Protein AF-B7CCV0-F1 (afdb_monomer_lite)

Organism: NCBI:txid518637

Radius of gyration: 23.15 Å; chains: 1; bounding box: 58×52×65 Å

InterPro domains:
  IPR000055 Type I restriction modification DNA specificity domain [PF01420] (58-189)
  IPR044946 Type I restriction modification DNA specificity domain superfamily [G3DSA:3.90.220.20] (16-200)
  IPR052021 Type I restriction system S subunit [PTHR30408] (58-201)

Secondary structure (DSSP, 8-state):
--S-------HHHHHHHHHTTSSPPPGGG-TT---HHHHHHHHHHHHTT-------EE-----B-TTS-B---TTEE-TT-EEEE-B-GGG--EEE-SS-EEE-TTEEEE---TT--HHHHHHHHTSHHHHHHHHHHT--SSS-B--HHHHHH-------HHHHHHHHHHHHHHHHHHHHHHHHHHHHHHHHHHHHHHHT-

pLDDT: mean 83.71, std 12.94, range [45.09, 97.38]

Foldseek 3Di:
DDPDDDDDDDPVVVVVCCVVVVDDDDPVPPVPPDDPVVVVVVVVCVVVLAQDDDWDKDAQDQDQDPVRHGDDAPAKDAQLWKKAFFKPLSNLDIDHDRHITGTDPRMDTDDDDDLQGSLLVNVVSPDPVVSVQSNVVQDDPPIGGDDPVSVVPDDDDDDHNVVSCVVSVVVVVVVVVVVVVVVVVVVVVVVVVVVVVVVVD

Structure (mmCIF, N/CA/C/O backbone):
data_AF-B7CCV0-F1
#
_entry.id   AF-B7CCV0-F1
#
loop_
_atom_site.group_PDB
_atom_site.id
_atom_site.type_symbol
_atom_site.label_atom_id
_atom_site.label_alt_id
_atom_site.label_comp_id
_atom_site.label_asym_id
_atom_site.label_entity_id
_atom_site.label_seq_id
_atom_site.pdbx_PDB_ins_code
_atom_site.Cartn_x
_atom_site.Cartn_y
_atom_site.Cartn_z
_atom_site.occupancy
_atom_site.B_iso_or_equiv
_atom_site.auth_seq_id
_atom_site.auth_comp_id
_atom_site.auth_asym_id
_atom_site.auth_atom_id
_atom_site.pdbx_PDB_model_num
ATOM 1 N N . MET A 1 1 ? -24.376 25.197 -27.669 1.00 46.91 1 MET A N 1
ATOM 2 C CA . MET A 1 1 ? -25.346 25.859 -26.768 1.00 46.91 1 MET A CA 1
ATOM 3 C C . MET A 1 1 ? -25.134 25.315 -25.367 1.00 46.91 1 MET A C 1
ATOM 5 O O . MET A 1 1 ? -25.063 24.098 -25.223 1.00 46.91 1 MET A O 1
ATOM 9 N N . ALA A 1 2 ? -24.937 26.176 -24.368 1.00 45.09 2 ALA A N 1
ATOM 10 C CA . ALA A 1 2 ? -24.707 25.734 -22.993 1.00 45.09 2 ALA A CA 1
ATOM 11 C C . ALA A 1 2 ? -25.980 25.075 -22.430 1.00 45.09 2 ALA A C 1
ATOM 13 O O . ALA A 1 2 ? -27.068 25.626 -22.561 1.00 45.09 2 ALA A O 1
ATOM 14 N N . LYS A 1 3 ? -25.845 23.880 -21.839 1.00 65.38 3 LYS A N 1
ATOM 15 C CA . LYS A 1 3 ? -26.949 23.074 -21.272 1.00 65.38 3 LYS A CA 1
ATOM 16 C C . LYS A 1 3 ? -27.337 23.479 -19.841 1.00 65.38 3 LYS A C 1
ATOM 18 O O . LYS A 1 3 ? -28.021 22.720 -19.164 1.00 65.38 3 LYS A O 1
ATOM 23 N N . TYR A 1 4 ? -26.871 24.625 -19.358 1.00 63.91 4 TYR A N 1
ATOM 24 C CA . TYR A 1 4 ? -27.149 25.080 -18.001 1.00 63.91 4 TYR A CA 1
ATOM 25 C C . TYR A 1 4 ? -27.121 26.605 -17.909 1.00 63.91 4 TYR A C 1
ATOM 27 O O . TYR A 1 4 ? -26.392 27.273 -18.644 1.00 63.91 4 TYR A O 1
ATOM 35 N N . SER A 1 5 ? -27.916 27.127 -16.981 1.00 71.69 5 SER A N 1
ATOM 36 C CA . SER A 1 5 ? -27.914 28.519 -16.540 1.00 71.69 5 SER A CA 1
ATOM 37 C C . SER A 1 5 ? -27.180 28.622 -15.206 1.00 71.69 5 SER A C 1
ATOM 39 O O . SER A 1 5 ? -27.422 27.820 -14.304 1.00 71.69 5 SER A O 1
ATOM 41 N N . VAL A 1 6 ? -26.292 29.603 -15.068 1.00 71.00 6 VAL A N 1
ATOM 42 C CA . VAL A 1 6 ? -25.650 29.923 -13.787 1.00 71.00 6 VAL A CA 1
ATOM 43 C C . VAL A 1 6 ? -26.502 30.979 -13.093 1.00 71.00 6 VAL A C 1
ATOM 45 O O . VAL A 1 6 ? -26.630 32.087 -13.607 1.00 71.00 6 VAL A O 1
ATOM 48 N N . ASN A 1 7 ? -27.072 30.634 -11.938 1.00 80.12 7 ASN A N 1
ATOM 49 C CA . ASN A 1 7 ? -27.826 31.559 -11.096 1.00 80.12 7 ASN A CA 1
ATOM 50 C C . ASN A 1 7 ? -27.022 31.844 -9.824 1.00 80.12 7 ASN A C 1
ATOM 52 O O . ASN A 1 7 ? -26.564 30.916 -9.158 1.00 80.12 7 ASN A O 1
ATOM 56 N N . ASN A 1 8 ? -26.856 33.122 -9.489 1.00 83.69 8 ASN A N 1
ATOM 57 C CA . ASN A 1 8 ? -26.196 33.542 -8.256 1.00 83.69 8 ASN A CA 1
ATOM 58 C C . ASN A 1 8 ? -27.246 33.733 -7.157 1.00 83.69 8 ASN A C 1
ATOM 60 O O . ASN A 1 8 ? -28.203 34.486 -7.336 1.00 83.69 8 ASN A O 1
ATOM 64 N N . HIS A 1 9 ? -27.040 33.089 -6.011 1.00 86.69 9 HIS A N 1
ATOM 65 C CA . HIS A 1 9 ? -27.876 33.239 -4.821 1.00 86.69 9 HIS A CA 1
ATOM 66 C C . HIS A 1 9 ? -27.007 33.655 -3.634 1.00 86.69 9 HIS A C 1
ATOM 68 O O . HIS A 1 9 ? -25.860 33.220 -3.522 1.00 86.69 9 HIS A O 1
ATOM 74 N N . SER A 1 10 ? -27.539 34.509 -2.757 1.00 88.44 10 SER A N 1
ATOM 75 C CA . SER A 1 10 ? -26.880 34.822 -1.489 1.00 88.44 10 SER A CA 1
ATOM 76 C C . SER A 1 10 ? -26.893 33.598 -0.572 1.00 88.44 10 SER A C 1
ATOM 78 O O . SER A 1 10 ? -27.786 32.751 -0.653 1.00 88.44 10 SER A O 1
ATOM 80 N N . VAL A 1 11 ? -25.909 33.517 0.327 1.00 78.56 11 VAL A N 1
ATOM 81 C CA . VAL A 1 11 ? -25.837 32.446 1.334 1.00 78.56 11 VAL A CA 1
ATOM 82 C C . VAL A 1 11 ? -27.099 32.433 2.203 1.00 78.56 11 VAL A C 1
ATOM 84 O O . VAL A 1 11 ? -27.634 31.362 2.470 1.00 78.56 11 VAL A O 1
ATOM 87 N N . ASP A 1 12 ? -27.634 33.606 2.552 1.00 89.00 12 ASP A N 1
ATOM 88 C CA . ASP A 1 12 ? -28.860 33.732 3.349 1.00 89.00 12 ASP A CA 1
ATOM 89 C C . ASP A 1 12 ? -30.084 33.123 2.655 1.00 89.00 12 ASP A C 1
ATOM 91 O O . ASP A 1 12 ? -30.873 32.425 3.292 1.00 89.00 12 ASP A O 1
ATOM 95 N N . ASN A 1 13 ? -30.217 33.314 1.337 1.00 89.06 13 ASN A N 1
ATOM 96 C CA . ASN A 1 13 ? -31.311 32.716 0.568 1.00 89.06 13 ASN A CA 1
ATOM 97 C C . ASN A 1 13 ? -31.195 31.188 0.540 1.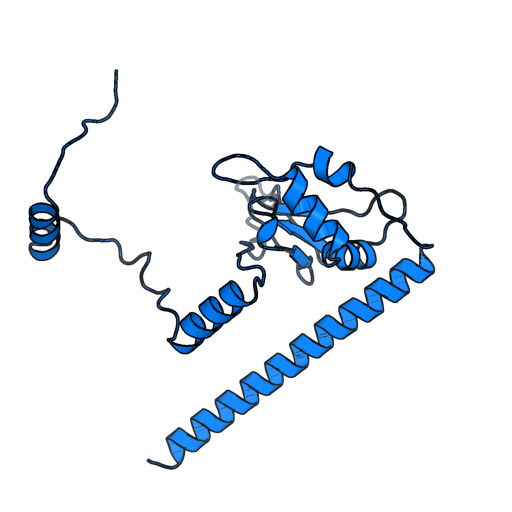00 89.06 13 ASN A C 1
ATOM 99 O O . ASN A 1 13 ? -32.190 30.491 0.713 1.00 89.06 13 ASN A O 1
ATOM 103 N N . ILE A 1 14 ? -29.975 30.660 0.397 1.00 82.62 14 ILE A N 1
ATOM 104 C CA . ILE A 1 14 ? -29.725 29.212 0.439 1.00 82.62 14 ILE A CA 1
ATOM 105 C C . ILE A 1 14 ? -30.082 28.644 1.820 1.00 82.62 14 ILE A C 1
ATOM 107 O O . ILE A 1 14 ? -30.717 27.594 1.907 1.00 82.62 14 ILE A O 1
ATOM 111 N N . ILE A 1 15 ? -29.720 29.340 2.902 1.00 81.38 15 ILE A N 1
ATOM 112 C CA . ILE A 1 15 ? -30.072 28.940 4.273 1.00 81.38 15 ILE A CA 1
ATOM 113 C C . ILE A 1 15 ? -31.592 28.975 4.479 1.00 81.38 15 ILE A C 1
ATOM 115 O O . ILE A 1 15 ? -32.145 28.054 5.080 1.00 81.38 15 ILE A O 1
ATOM 119 N N . SER A 1 16 ? -32.281 29.992 3.954 1.00 90.62 16 SER A N 1
ATOM 120 C CA . SER A 1 16 ? -33.744 30.087 4.012 1.00 90.62 16 SER A CA 1
ATOM 121 C C . SER A 1 16 ? -34.418 28.890 3.336 1.00 90.62 16 SER A C 1
ATOM 123 O O . SER A 1 16 ? -35.308 28.290 3.934 1.00 90.62 16 SER A O 1
ATOM 125 N N . TRP A 1 17 ? -33.929 28.473 2.166 1.00 92.12 17 TRP A N 1
ATOM 126 C CA . TRP A 1 17 ? -34.427 27.295 1.445 1.00 92.12 17 TRP A CA 1
ATOM 127 C C . TRP A 1 17 ? -34.170 25.968 2.161 1.00 92.12 17 TRP A C 1
ATOM 129 O O . TRP A 1 17 ? -34.979 25.045 2.073 1.00 92.12 17 TRP A O 1
ATOM 139 N N . ILE A 1 18 ? -33.059 25.862 2.893 1.00 80.19 18 ILE A N 1
ATOM 140 C CA . ILE A 1 18 ? -32.789 24.702 3.754 1.00 80.19 18 ILE A CA 1
ATOM 141 C C . ILE A 1 18 ? -33.779 24.675 4.922 1.00 80.19 18 ILE A C 1
ATOM 143 O O . ILE A 1 18 ? -34.338 23.626 5.238 1.00 80.19 18 ILE A O 1
ATOM 147 N N . ASN A 1 19 ? -34.032 25.830 5.541 1.00 83.44 19 ASN A N 1
ATOM 148 C CA . ASN A 1 19 ? -34.951 25.947 6.672 1.00 83.44 19 ASN A CA 1
ATOM 149 C C . ASN A 1 19 ? -36.421 25.748 6.266 1.00 83.44 19 ASN A C 1
ATOM 151 O O . ASN A 1 19 ? -37.197 25.222 7.060 1.00 83.44 19 ASN A O 1
ATOM 155 N N . SER A 1 20 ? -36.805 26.142 5.047 1.00 90.62 20 SER A N 1
ATOM 156 C CA . SER A 1 20 ? -38.151 25.927 4.496 1.00 90.62 20 SER A CA 1
ATOM 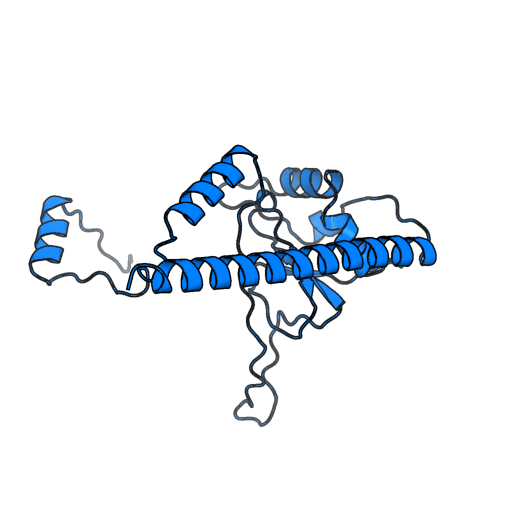157 C C . SER A 1 20 ? -38.368 24.510 3.952 1.00 90.62 20 SER A C 1
ATOM 159 O O . SER A 1 20 ? -39.499 24.151 3.627 1.00 90.62 20 SER A O 1
ATOM 161 N N . GLY A 1 21 ? -37.308 23.699 3.850 1.00 81.62 21 GLY A N 1
ATOM 162 C CA . GLY A 1 21 ? -37.355 22.350 3.280 1.00 81.62 21 GLY A CA 1
ATOM 163 C C . GLY A 1 21 ? -37.445 22.313 1.750 1.00 81.62 21 GLY A C 1
ATOM 164 O O . GLY A 1 21 ? -37.621 21.240 1.178 1.00 81.62 21 GLY A O 1
ATOM 165 N N . GLU A 1 22 ? -37.304 23.460 1.083 1.00 87.44 22 GLU A N 1
ATOM 166 C CA . GLU A 1 22 ? -37.290 23.595 -0.379 1.00 87.44 22 GLU A CA 1
ATOM 167 C C . GLU A 1 22 ? -36.023 22.975 -0.992 1.00 87.44 22 GLU A C 1
ATOM 169 O O . GLU A 1 22 ? -36.044 22.439 -2.101 1.00 87.44 22 GLU A O 1
ATOM 174 N N . ILE A 1 23 ? -34.925 22.974 -0.227 1.00 79.62 23 ILE A N 1
ATOM 175 C CA . ILE A 1 23 ? -33.691 22.252 -0.536 1.00 79.62 23 ILE A CA 1
ATOM 176 C C . ILE A 1 23 ? -33.329 21.365 0.653 1.00 79.62 23 ILE A C 1
ATOM 178 O O . ILE A 1 23 ? -33.035 21.846 1.744 1.00 79.62 23 ILE A O 1
ATOM 182 N N . ALA A 1 24 ? -33.273 20.054 0.431 1.00 74.94 24 ALA A N 1
ATOM 183 C CA . ALA A 1 24 ? -32.724 19.109 1.394 1.00 74.94 24 ALA A CA 1
ATOM 184 C C . ALA A 1 24 ? -31.310 18.695 0.972 1.00 74.94 24 ALA A C 1
ATOM 186 O O . ALA A 1 24 ? -31.061 18.364 -0.188 1.00 74.94 24 ALA A O 1
ATOM 187 N N . ILE A 1 25 ? -30.379 18.664 1.925 1.00 58.97 25 ILE A N 1
ATOM 188 C CA . ILE A 1 25 ? -29.077 18.027 1.712 1.00 58.97 25 ILE A CA 1
ATOM 189 C C . ILE A 1 25 ? -29.284 16.514 1.878 1.00 58.97 25 ILE A C 1
ATOM 191 O O . ILE A 1 25 ? -29.713 16.100 2.958 1.00 58.97 25 ILE A O 1
ATOM 195 N N . PRO A 1 26 ? -28.980 15.677 0.865 1.00 53.41 26 PRO A N 1
ATOM 196 C CA . PRO A 1 26 ? -29.112 14.230 0.984 1.00 53.41 26 PRO A CA 1
ATOM 197 C C . PRO A 1 26 ? -28.338 13.704 2.198 1.00 53.41 26 PRO A C 1
ATOM 199 O O . PRO A 1 26 ? -27.174 14.055 2.399 1.00 53.41 26 PRO A O 1
ATOM 202 N N . GLU A 1 27 ? -28.944 12.805 2.977 1.00 53.88 27 GLU A N 1
ATOM 203 C CA . GLU A 1 27 ? -28.318 12.168 4.154 1.00 53.88 27 GLU A CA 1
ATOM 204 C C . GLU A 1 27 ? -27.002 11.431 3.844 1.00 53.88 27 GLU A C 1
ATOM 206 O O . GLU A 1 27 ? -26.218 11.120 4.743 1.00 53.88 27 GLU A O 1
ATOM 211 N N . MET A 1 28 ? -26.727 11.184 2.563 1.00 50.81 28 MET A N 1
ATOM 212 C CA . MET A 1 28 ? -25.682 10.297 2.058 1.00 50.81 28 MET A CA 1
ATOM 213 C C . MET A 1 28 ? -24.232 10.725 2.357 1.00 50.81 28 MET A C 1
ATOM 215 O O . MET A 1 28 ? -23.304 10.039 1.935 1.00 50.81 28 MET A O 1
ATOM 219 N N . GLN A 1 29 ? -24.004 11.817 3.093 1.00 45.12 29 GLN A N 1
ATOM 220 C CA . GLN A 1 29 ? -22.664 12.231 3.533 1.00 45.12 29 GLN A CA 1
ATOM 221 C C . GLN A 1 29 ? -22.494 12.380 5.056 1.00 45.12 29 GLN A C 1
ATOM 223 O O . GLN A 1 29 ? -21.398 12.711 5.502 1.00 45.12 29 GLN A O 1
ATOM 228 N N . ARG A 1 30 ? -23.511 12.085 5.883 1.00 50.12 30 ARG A N 1
ATOM 229 C CA . ARG A 1 30 ? -23.428 12.277 7.349 1.00 50.12 30 ARG A CA 1
ATOM 230 C C . ARG A 1 30 ? -23.080 11.084 8.257 1.00 50.12 30 ARG A C 1
ATOM 232 O O . ARG A 1 30 ? -22.771 11.366 9.410 1.00 50.12 30 ARG A O 1
ATOM 239 N N . PRO A 1 31 ? -23.010 9.798 7.855 1.00 46.16 31 PRO A N 1
ATOM 240 C CA . PRO A 1 31 ? -22.546 8.770 8.796 1.00 46.16 31 PRO A CA 1
ATOM 241 C C . PRO A 1 31 ? -21.035 8.844 9.079 1.00 46.16 31 PRO A C 1
ATOM 243 O O . PRO A 1 31 ? -20.527 8.141 9.947 1.00 46.16 31 PRO A O 1
ATOM 246 N N . PHE A 1 32 ? -20.298 9.696 8.363 1.00 54.56 32 PHE A N 1
ATOM 247 C CA . PHE A 1 32 ? -18.857 9.873 8.514 1.00 54.56 32 PHE A CA 1
ATOM 248 C C . PHE A 1 32 ? -18.488 10.901 9.604 1.00 54.56 32 PHE A C 1
ATOM 250 O O . PHE A 1 32 ? -17.496 11.613 9.475 1.00 54.56 32 PHE A O 1
ATOM 257 N N . VAL A 1 33 ? -19.251 10.990 10.700 1.00 57.25 33 VAL A N 1
ATOM 258 C CA . VAL A 1 33 ? -18.813 11.760 11.876 1.00 57.25 33 VAL A CA 1
ATOM 259 C C . VAL A 1 33 ? -17.749 10.938 12.595 1.00 57.25 33 VAL A C 1
ATOM 261 O O . VAL A 1 33 ? -18.032 9.941 13.260 1.00 57.25 33 VAL A O 1
ATOM 264 N N . TRP A 1 34 ? -16.487 11.310 12.401 1.00 63.91 34 TRP A N 1
ATOM 265 C CA . TRP A 1 34 ? -15.373 10.696 13.111 1.00 63.91 34 TRP A CA 1
ATOM 266 C C . TRP A 1 34 ? -15.522 10.997 14.605 1.00 63.91 34 TRP A C 1
ATOM 268 O O . TRP A 1 34 ? -15.832 12.122 14.986 1.00 63.91 34 TRP A O 1
ATOM 278 N N . ALA A 1 35 ? -15.281 10.002 15.463 1.00 72.19 35 ALA A N 1
ATOM 279 C CA . ALA A 1 35 ? -15.146 10.261 16.894 1.00 72.19 35 ALA A CA 1
ATOM 280 C C . ALA A 1 35 ? -14.049 11.316 17.124 1.00 72.19 35 ALA A C 1
ATOM 282 O O . ALA A 1 35 ? -13.046 11.305 16.409 1.00 72.19 35 ALA A O 1
ATOM 283 N N . THR A 1 36 ? -14.200 12.186 18.128 1.00 72.69 36 THR A N 1
ATOM 284 C CA . THR A 1 36 ? -13.253 13.282 18.416 1.00 72.69 36 THR A CA 1
ATOM 285 C C . THR A 1 36 ? -11.804 12.798 18.509 1.00 72.69 36 THR A C 1
ATOM 287 O O . THR A 1 36 ? -10.899 13.457 18.003 1.00 72.69 36 THR A O 1
ATOM 290 N N . SER A 1 37 ? -11.584 11.603 19.069 1.00 77.44 37 SER A N 1
ATOM 291 C CA . SER A 1 37 ? -10.263 10.968 19.108 1.00 77.44 37 SER A CA 1
ATOM 292 C C . SER A 1 37 ? -9.697 10.708 17.715 1.00 77.44 37 SER A C 1
ATOM 294 O O . SER A 1 37 ? -8.565 11.075 17.448 1.00 77.44 37 SER A O 1
ATOM 296 N N . LYS A 1 38 ? -10.502 10.187 16.784 1.00 75.50 38 LYS A N 1
ATOM 297 C CA . LYS A 1 38 ? -10.066 9.941 15.404 1.00 75.50 38 LYS A CA 1
ATOM 298 C C . LYS A 1 38 ? -9.736 11.231 14.659 1.00 75.50 38 LYS A C 1
ATOM 300 O O . LYS A 1 38 ? -8.862 11.215 13.802 1.00 75.50 38 LYS A O 1
ATOM 305 N N . VAL A 1 39 ? -10.435 12.331 14.953 1.00 76.56 39 VAL A N 1
ATOM 306 C CA . VAL A 1 39 ? -10.097 13.651 14.392 1.00 76.56 39 VAL A CA 1
ATOM 307 C C . VAL A 1 39 ? -8.738 14.111 14.923 1.00 76.56 39 VAL A C 1
ATOM 309 O O . VAL A 1 39 ? -7.901 14.548 14.142 1.00 76.56 39 VAL A O 1
ATOM 312 N N . SER A 1 40 ? -8.485 13.954 16.224 1.00 76.56 40 SER A N 1
ATOM 313 C CA . SER A 1 40 ? -7.177 14.251 16.821 1.00 76.56 40 SER A CA 1
ATOM 314 C C . SER A 1 40 ? -6.067 13.374 16.237 1.00 76.56 40 SER A C 1
ATOM 316 O O . SER A 1 40 ? -5.030 13.898 15.846 1.00 76.56 40 SER A O 1
ATOM 318 N N . ASP A 1 41 ? -6.295 12.065 16.112 1.00 77.44 41 ASP A N 1
ATOM 319 C CA . ASP A 1 41 ? -5.337 11.111 15.540 1.00 77.44 41 ASP A CA 1
ATOM 320 C C . ASP A 1 41 ? -5.022 11.447 14.075 1.00 77.44 41 ASP A C 1
ATOM 322 O O . ASP A 1 41 ? -3.880 11.323 13.627 1.00 77.44 41 ASP A O 1
ATOM 326 N N . LEU A 1 42 ? -6.026 11.912 13.321 1.00 76.25 42 LEU A N 1
ATOM 327 C CA . LEU A 1 42 ? -5.844 12.408 11.960 1.00 76.25 42 LEU A CA 1
ATOM 328 C C . LEU A 1 42 ? -4.950 13.646 11.935 1.00 76.25 42 LEU A C 1
ATOM 330 O O . LEU A 1 42 ? -4.014 13.697 11.144 1.00 76.25 42 LEU A O 1
ATOM 334 N N . MET A 1 43 ? -5.227 14.632 12.789 1.00 76.00 43 MET A N 1
ATOM 335 C CA . MET A 1 43 ? -4.446 15.869 12.856 1.00 76.00 43 MET A CA 1
ATOM 336 C C . MET A 1 43 ? -3.005 15.601 13.304 1.00 76.00 43 MET A C 1
ATOM 338 O O . MET A 1 43 ? -2.081 16.160 12.720 1.00 76.00 43 MET A O 1
ATOM 342 N N . ASP A 1 44 ? -2.799 14.700 14.266 1.00 77.94 44 ASP A N 1
ATOM 343 C CA . ASP A 1 44 ? -1.471 14.246 14.695 1.00 77.94 44 ASP A CA 1
ATOM 344 C C . ASP A 1 44 ? -0.730 13.512 13.564 1.00 77.94 44 ASP A C 1
ATOM 346 O O . ASP A 1 44 ? 0.446 13.771 13.312 1.00 77.94 44 ASP A O 1
ATOM 350 N N . SER A 1 45 ? -1.432 12.663 12.808 1.00 77.06 45 SER A N 1
ATOM 351 C CA . SER A 1 45 ? -0.870 11.987 11.631 1.00 77.06 45 SER A CA 1
ATOM 352 C C . SER A 1 45 ? -0.467 12.980 10.542 1.00 77.06 45 SER A C 1
ATOM 354 O O . SER A 1 45 ? 0.626 12.871 9.990 1.00 77.06 45 SER A O 1
ATOM 356 N N . LEU A 1 46 ? -1.309 13.980 10.263 1.00 74.12 46 LEU A N 1
ATOM 357 C CA . LEU A 1 46 ? -0.997 15.056 9.322 1.00 74.12 46 LEU A CA 1
ATOM 358 C C . LEU A 1 46 ? 0.209 15.879 9.795 1.00 74.12 46 LEU A C 1
ATOM 360 O O . LEU A 1 46 ? 1.092 16.171 8.991 1.00 74.12 46 LEU A O 1
ATOM 364 N N . TYR A 1 47 ? 0.282 16.204 11.089 1.00 73.25 47 TYR A N 1
ATOM 365 C CA . TYR A 1 47 ? 1.401 16.939 11.687 1.00 73.25 47 TYR A CA 1
ATOM 366 C C . TYR A 1 47 ? 2.723 16.167 11.589 1.00 73.25 47 TYR A C 1
ATOM 368 O O . TYR A 1 47 ? 3.751 16.734 11.222 1.00 73.25 47 TYR A O 1
ATOM 376 N N . LYS A 1 48 ? 2.695 14.855 11.845 1.00 74.44 48 LYS A N 1
ATOM 377 C CA . LYS A 1 48 ? 3.854 13.955 11.710 1.00 74.44 48 LYS A CA 1
ATOM 378 C C . LYS A 1 48 ? 4.216 13.639 10.255 1.00 74.44 48 LYS A C 1
ATOM 380 O O . LYS A 1 48 ? 5.194 12.935 10.013 1.00 74.44 48 LYS A O 1
ATOM 385 N N . GLY A 1 49 ? 3.444 14.143 9.289 1.00 64.38 49 GLY A N 1
ATOM 386 C CA . GLY A 1 49 ? 3.645 13.879 7.867 1.00 64.38 49 GLY A CA 1
ATOM 387 C C . GLY A 1 49 ? 3.356 12.431 7.477 1.00 64.38 49 GLY A C 1
ATOM 388 O O . GLY A 1 49 ? 3.879 11.954 6.468 1.00 64.38 49 GLY A O 1
ATOM 389 N N . TYR A 1 50 ? 2.555 11.713 8.269 1.00 73.31 50 TYR A N 1
ATOM 390 C CA . TYR A 1 50 ? 2.159 10.359 7.923 1.00 73.31 50 TYR A CA 1
ATOM 391 C C . TYR A 1 50 ? 1.255 10.358 6.689 1.00 73.31 50 TYR A C 1
ATOM 393 O O . TYR A 1 50 ? 0.471 11.289 6.484 1.00 73.31 50 TYR A O 1
ATOM 401 N N . PRO A 1 51 ? 1.339 9.319 5.846 1.00 66.38 51 PRO A N 1
ATOM 402 C CA . PRO A 1 51 ? 0.528 9.252 4.646 1.00 66.38 51 PRO A CA 1
ATOM 403 C C . PRO A 1 51 ? -0.960 9.081 5.000 1.00 66.38 51 PRO A C 1
ATOM 405 O O . PRO A 1 51 ? -1.337 8.137 5.691 1.00 66.38 51 PRO A O 1
ATOM 408 N N . VAL A 1 52 ? -1.820 9.988 4.522 1.00 68.81 52 VAL A N 1
ATOM 409 C CA . VAL A 1 52 ? -3.266 9.981 4.818 1.00 68.81 52 VAL A CA 1
ATOM 410 C C . VAL A 1 52 ? -4.081 9.791 3.543 1.00 68.81 52 VAL A C 1
ATOM 412 O O . VAL A 1 52 ? -4.342 10.736 2.806 1.00 68.81 52 VAL A O 1
ATOM 415 N N . GLY A 1 53 ? -4.537 8.573 3.266 1.00 71.38 53 GLY A N 1
ATOM 416 C CA . GLY A 1 53 ? -5.363 8.315 2.089 1.00 71.38 53 GLY A CA 1
ATOM 417 C C . GLY A 1 53 ? -6.148 7.016 2.171 1.00 71.38 53 GLY A C 1
ATOM 418 O O . GLY A 1 53 ? -5.917 6.185 3.040 1.00 71.38 53 GLY A O 1
ATOM 419 N N . TYR A 1 54 ? -7.090 6.841 1.246 1.00 74.19 54 TYR A N 1
ATOM 420 C CA . TYR A 1 54 ? -7.901 5.632 1.154 1.00 74.19 54 TYR A CA 1
ATOM 421 C C . TYR A 1 54 ? -7.646 4.886 -0.160 1.00 74.19 54 TYR A C 1
ATOM 423 O O . TYR A 1 54 ? -7.490 5.490 -1.227 1.00 74.19 54 TYR A O 1
ATOM 431 N N . LEU A 1 55 ? -7.629 3.557 -0.073 1.00 79.50 55 LEU A N 1
ATOM 432 C CA . LEU A 1 55 ? -7.829 2.658 -1.205 1.00 79.50 55 LEU A CA 1
ATOM 433 C C . LEU A 1 55 ? -9.250 2.115 -1.113 1.00 79.50 55 LEU A C 1
ATOM 435 O O . LEU A 1 55 ? -9.645 1.577 -0.081 1.00 79.50 55 LEU A O 1
ATOM 439 N N . ILE A 1 56 ? -10.020 2.269 -2.188 1.00 80.44 56 ILE A N 1
ATOM 440 C CA . ILE A 1 56 ? -11.353 1.677 -2.273 1.00 80.44 56 ILE A CA 1
ATOM 441 C C . ILE A 1 56 ? -11.199 0.290 -2.883 1.00 80.44 56 ILE A C 1
ATOM 443 O O . ILE A 1 56 ? -10.751 0.148 -4.025 1.00 80.44 56 ILE A O 1
ATOM 447 N N . ILE A 1 57 ? -11.575 -0.716 -2.103 1.00 81.88 57 ILE A N 1
ATOM 448 C CA . ILE A 1 57 ? -11.635 -2.111 -2.518 1.00 81.88 57 ILE A CA 1
ATOM 449 C C . ILE A 1 57 ? -12.999 -2.685 -2.167 1.00 81.88 57 ILE A C 1
ATOM 451 O O . ILE A 1 57 ? -13.650 -2.246 -1.218 1.00 81.88 57 ILE A O 1
ATOM 455 N N . TRP A 1 58 ? -13.425 -3.684 -2.921 1.00 82.44 58 TRP A N 1
ATOM 456 C CA . TRP A 1 58 ? -14.618 -4.452 -2.607 1.00 82.44 58 TRP A CA 1
ATOM 457 C C . TRP A 1 58 ? -14.350 -5.929 -2.844 1.00 82.44 58 TRP A C 1
ATOM 459 O O . TRP A 1 58 ? -13.586 -6.317 -3.732 1.00 82.44 58 TRP A O 1
ATOM 469 N N . LYS A 1 59 ? -14.979 -6.767 -2.019 1.00 77.00 59 LYS A N 1
ATOM 470 C CA . LYS A 1 59 ? -14.962 -8.211 -2.231 1.00 77.00 59 LYS A CA 1
ATOM 471 C C . LYS A 1 59 ? -15.641 -8.485 -3.567 1.00 77.00 59 LYS A C 1
ATOM 473 O O . LYS A 1 59 ? -16.722 -7.953 -3.813 1.00 77.00 59 LYS A O 1
ATOM 478 N N . ASN A 1 60 ? -14.989 -9.265 -4.424 1.00 68.38 60 ASN A N 1
ATOM 479 C CA . ASN A 1 60 ? -15.501 -9.564 -5.755 1.00 68.38 60 ASN A CA 1
ATOM 480 C C . ASN A 1 60 ? -16.904 -10.195 -5.638 1.00 68.38 60 ASN A C 1
ATOM 482 O O . ASN A 1 60 ? -17.019 -11.276 -5.053 1.00 68.38 60 ASN A O 1
ATOM 486 N N . PRO A 1 61 ? -17.974 -9.552 -6.139 1.00 60.59 61 PRO A N 1
ATOM 487 C CA . PRO A 1 61 ? -19.230 -10.238 -6.312 1.00 60.59 61 PRO A CA 1
ATOM 488 C C . PRO A 1 61 ? -19.070 -11.047 -7.596 1.00 60.59 61 PRO A C 1
ATOM 490 O O . PRO A 1 61 ? -18.996 -10.488 -8.690 1.00 60.59 61 PRO A O 1
ATOM 493 N N . ASP A 1 62 ? -18.991 -12.365 -7.472 1.00 62.12 62 ASP A N 1
ATOM 494 C CA . ASP A 1 62 ? -19.144 -13.275 -8.603 1.00 62.12 62 ASP A CA 1
ATOM 495 C C . ASP A 1 62 ? -20.582 -13.142 -9.142 1.00 62.12 62 ASP A C 1
ATOM 497 O O . ASP A 1 62 ? -21.464 -13.959 -8.881 1.00 62.12 62 ASP A O 1
ATOM 501 N N . VAL A 1 63 ? -20.860 -12.044 -9.850 1.00 56.22 63 VAL A N 1
ATOM 502 C CA . VAL A 1 63 ? -22.163 -11.778 -10.452 1.00 56.22 63 VAL A CA 1
ATOM 503 C C . VAL A 1 63 ? -22.234 -12.600 -11.724 1.00 56.22 63 VAL A C 1
ATOM 505 O O . VAL A 1 63 ? -21.484 -12.356 -12.672 1.00 56.22 63 VAL A O 1
ATOM 508 N N . LYS A 1 64 ? -23.143 -13.576 -11.755 1.00 59.62 64 LYS A N 1
ATOM 509 C CA . LYS A 1 64 ? -23.514 -14.255 -12.997 1.00 59.62 64 LYS A CA 1
ATOM 510 C C . LYS A 1 64 ? -24.176 -13.237 -13.924 1.00 59.62 64 LYS A C 1
ATOM 512 O O . LYS A 1 64 ? -25.223 -12.676 -13.605 1.00 59.62 64 LYS A O 1
ATOM 517 N N . LEU A 1 65 ? -23.546 -12.985 -15.062 1.00 61.03 65 LEU A N 1
ATOM 518 C CA . LEU A 1 65 ? -24.086 -12.161 -16.131 1.00 61.03 65 LEU A CA 1
ATOM 519 C C . LEU A 1 65 ? -25.221 -12.921 -16.841 1.00 61.03 65 LEU A C 1
ATOM 521 O O . LEU A 1 65 ? -25.304 -14.148 -16.777 1.00 61.03 65 LEU A O 1
ATOM 525 N N . LYS A 1 66 ? -26.102 -12.202 -17.550 1.00 63.22 66 LYS A N 1
ATOM 526 C CA . LYS A 1 66 ? -27.259 -12.798 -18.257 1.00 63.22 66 LYS A CA 1
ATOM 527 C C . LYS A 1 66 ? -26.880 -13.874 -19.289 1.00 63.22 66 LYS A C 1
ATOM 529 O O . LYS A 1 66 ? -27.716 -14.689 -19.647 1.00 63.22 66 LYS A O 1
ATOM 534 N N . ASN A 1 67 ? -25.635 -13.880 -19.755 1.00 71.25 67 ASN A N 1
ATOM 535 C CA . ASN A 1 67 ? -25.072 -14.861 -20.686 1.00 71.25 67 ASN A CA 1
ATOM 536 C C . ASN A 1 67 ? -24.405 -16.066 -19.983 1.00 71.25 67 ASN A C 1
ATOM 538 O O . ASN A 1 67 ? -23.709 -16.838 -20.636 1.00 71.25 67 ASN A O 1
ATOM 542 N N . GLY A 1 68 ? -24.567 -16.215 -18.664 1.00 69.56 68 GLY A N 1
ATOM 543 C CA . GLY A 1 68 ? -24.029 -17.338 -17.893 1.00 69.56 68 GLY A CA 1
ATOM 544 C C . GLY A 1 68 ? -22.550 -17.220 -17.517 1.00 69.56 68 GLY A C 1
ATOM 545 O O . GLY A 1 68 ? -22.049 -18.078 -16.791 1.00 69.56 68 GLY A O 1
ATOM 546 N N . THR A 1 69 ? -21.848 -16.168 -17.951 1.00 67.62 69 THR A N 1
ATOM 547 C CA . THR A 1 69 ? -20.450 -15.939 -17.564 1.00 67.62 69 THR A CA 1
ATOM 548 C C . THR A 1 69 ? -20.348 -15.166 -16.249 1.00 67.62 69 THR A C 1
ATOM 550 O O . THR A 1 69 ? -21.269 -14.465 -15.830 1.00 67.62 69 THR A O 1
ATOM 553 N N . LEU A 1 70 ? -19.219 -15.312 -15.559 1.00 66.25 70 LEU A N 1
ATOM 554 C CA . LEU A 1 70 ? -18.912 -14.544 -14.354 1.00 66.25 70 LEU A CA 1
ATOM 555 C C . LEU A 1 70 ? -18.466 -13.127 -14.731 1.00 66.25 70 LEU A C 1
ATOM 557 O O . LEU A 1 70 ? -17.694 -12.941 -15.675 1.00 66.25 70 LEU A O 1
ATOM 561 N N . SER A 1 71 ? -18.930 -12.131 -13.977 1.00 59.69 71 SER A N 1
ATOM 562 C CA . SER A 1 71 ? -18.472 -10.749 -14.103 1.00 59.69 71 SER A CA 1
ATOM 563 C C . SER A 1 71 ? -16.958 -10.667 -13.880 1.00 59.69 71 SER A C 1
ATOM 565 O O . SER A 1 71 ? -16.456 -10.851 -12.775 1.00 59.69 71 SER A O 1
ATOM 567 N N . SER A 1 72 ? -16.220 -10.381 -14.951 1.00 59.56 72 SER A N 1
ATOM 568 C CA . SER A 1 72 ? -14.780 -10.133 -14.917 1.00 59.56 72 SER A CA 1
ATOM 569 C C . SER A 1 72 ? -14.520 -8.656 -14.623 1.00 59.56 72 SER A C 1
ATOM 571 O O . SER A 1 72 ? -14.817 -7.777 -15.435 1.00 59.56 72 SER A O 1
ATOM 573 N N . GLY A 1 73 ? -13.974 -8.364 -13.443 1.00 62.56 73 GLY A N 1
ATOM 574 C CA . GLY A 1 73 ? -13.534 -7.016 -13.101 1.00 62.56 73 GLY A CA 1
ATOM 575 C C . GLY A 1 73 ? -12.147 -6.719 -13.674 1.00 62.56 73 GLY A C 1
ATOM 576 O O . GLY A 1 73 ? -11.193 -7.444 -13.403 1.00 62.56 73 GLY A O 1
ATOM 577 N N . LYS A 1 74 ? -12.009 -5.611 -14.416 1.00 66.81 74 LYS A N 1
ATOM 578 C CA . LYS A 1 74 ? -10.734 -5.172 -15.033 1.00 66.81 74 LYS A CA 1
ATOM 579 C C . LYS A 1 74 ? -9.611 -4.857 -14.027 1.00 66.81 74 LYS A C 1
ATOM 581 O O . LYS A 1 74 ? -8.470 -4.670 -14.437 1.00 66.81 74 LYS A O 1
ATOM 586 N N . PHE A 1 75 ? -9.932 -4.790 -12.736 1.00 82.44 75 PHE A N 1
ATOM 587 C CA . PHE A 1 75 ? -9.036 -4.389 -11.647 1.00 82.44 75 PHE A CA 1
ATOM 588 C C . PHE A 1 75 ? -9.047 -5.410 -10.500 1.00 82.44 75 PHE A C 1
ATOM 590 O O . PHE A 1 75 ? -9.060 -5.048 -9.324 1.00 82.44 75 PHE A O 1
ATOM 597 N N . ARG A 1 76 ? -9.122 -6.697 -10.841 1.00 86.25 76 ARG A N 1
ATOM 598 C CA . ARG A 1 76 ? -9.063 -7.786 -9.865 1.00 86.25 76 ARG A CA 1
ATOM 599 C C . ARG A 1 76 ? -7.657 -7.968 -9.316 1.00 86.25 76 ARG A C 1
ATOM 601 O O . ARG A 1 76 ? -6.700 -7.951 -10.083 1.00 86.25 76 ARG A O 1
ATOM 608 N N . PHE A 1 77 ? -7.576 -8.177 -8.009 1.00 90.19 77 PHE A N 1
ATOM 609 C CA . PHE A 1 77 ? -6.382 -8.612 -7.299 1.00 90.19 77 PHE A CA 1
ATOM 610 C C . PHE A 1 77 ? -6.686 -9.923 -6.573 1.00 90.19 77 PHE A C 1
ATOM 612 O O . PHE A 1 77 ? -7.814 -10.151 -6.133 1.00 90.19 77 PHE A O 1
ATOM 619 N N . ARG A 1 78 ? -5.679 -10.778 -6.447 1.00 90.31 78 ARG A N 1
ATOM 620 C CA . ARG A 1 78 ? -5.730 -12.076 -5.770 1.00 90.31 78 ARG A CA 1
ATOM 621 C C . ARG A 1 78 ? -4.852 -12.058 -4.518 1.00 90.31 78 ARG A C 1
ATOM 623 O O . ARG A 1 78 ? -3.993 -11.187 -4.393 1.00 90.31 78 ARG A O 1
ATOM 630 N N . PRO A 1 79 ? -5.014 -13.029 -3.602 1.00 91.88 79 PRO A N 1
ATOM 631 C CA . PRO A 1 79 ? -4.059 -13.214 -2.520 1.00 91.88 79 PRO A CA 1
ATOM 632 C C . PRO A 1 79 ? -2.625 -13.316 -3.060 1.00 91.8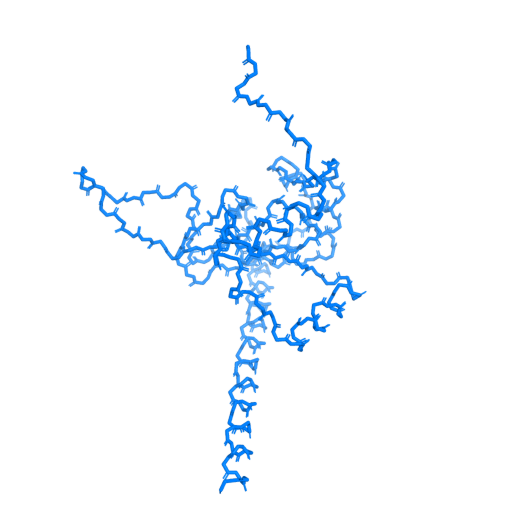8 79 PRO A C 1
ATOM 634 O O . PRO A 1 79 ? -2.370 -14.082 -3.989 1.00 91.88 79 PRO A O 1
ATOM 637 N N . GLY A 1 80 ? -1.708 -12.543 -2.482 1.00 92.62 80 GLY A N 1
ATOM 638 C CA . GLY A 1 80 ? -0.317 -12.425 -2.926 1.00 92.62 80 GLY A CA 1
ATOM 639 C C . GLY A 1 80 ? -0.036 -11.266 -3.886 1.00 92.62 80 GLY A C 1
ATOM 640 O O . GLY A 1 80 ? 1.130 -10.969 -4.146 1.00 92.62 80 GLY A O 1
ATOM 641 N N . ASP A 1 81 ? -1.067 -10.586 -4.391 1.00 93.94 81 ASP A N 1
ATOM 642 C CA . ASP A 1 81 ? -0.881 -9.398 -5.218 1.00 93.94 81 ASP A CA 1
ATOM 643 C C . ASP A 1 81 ? -0.534 -8.169 -4.375 1.00 93.94 81 ASP A C 1
ATOM 645 O O . ASP A 1 81 ? -1.014 -7.988 -3.254 1.00 93.94 81 ASP A O 1
ATOM 649 N N . VAL A 1 82 ? 0.261 -7.274 -4.956 1.00 95.19 82 VAL A N 1
ATOM 650 C CA . VAL A 1 82 ? 0.556 -5.963 -4.375 1.00 95.19 82 VAL A CA 1
ATOM 651 C C . VAL A 1 82 ? -0.296 -4.923 -5.079 1.00 95.19 82 VAL A C 1
ATOM 653 O O . VAL A 1 82 ? -0.301 -4.849 -6.305 1.00 95.19 82 VAL A O 1
ATOM 656 N N . VAL A 1 83 ? -1.017 -4.095 -4.331 1.00 94.38 83 VAL A N 1
ATOM 657 C CA . VAL A 1 83 ? -1.843 -3.028 -4.906 1.00 94.38 83 VAL A CA 1
ATOM 658 C C . VAL A 1 83 ? -1.286 -1.676 -4.497 1.00 94.38 83 VAL A C 1
ATOM 660 O O . VAL A 1 83 ? -1.027 -1.439 -3.321 1.00 94.38 83 VAL A O 1
ATOM 663 N N . TYR A 1 84 ? -1.141 -0.776 -5.465 1.00 94.31 84 TYR A N 1
ATOM 664 C CA . TYR A 1 84 ? -0.586 0.560 -5.281 1.00 94.31 84 TYR A CA 1
ATOM 665 C C . TYR A 1 84 ? -1.545 1.640 -5.798 1.00 94.31 84 TYR A C 1
ATOM 667 O O . TYR A 1 84 ? -2.022 1.579 -6.934 1.00 94.31 84 TYR A O 1
ATOM 675 N N . GLY A 1 85 ? -1.827 2.653 -4.982 1.00 93.31 85 GLY A N 1
ATOM 676 C CA . GLY A 1 85 ? -2.673 3.789 -5.345 1.00 93.31 85 GLY A CA 1
ATOM 677 C C . GLY A 1 85 ? -1.916 4.812 -6.187 1.00 93.31 85 GLY A C 1
ATOM 678 O O . GLY A 1 85 ? -1.003 5.464 -5.695 1.00 93.31 85 GLY A O 1
ATOM 679 N N . LYS A 1 86 ? -2.329 5.019 -7.442 1.00 91.56 86 LYS A N 1
ATOM 680 C CA . LYS A 1 86 ? -1.578 5.860 -8.395 1.00 91.56 86 LYS A CA 1
ATOM 681 C C . LYS A 1 86 ? -1.811 7.365 -8.251 1.00 91.56 86 LYS A C 1
ATOM 683 O O . LYS A 1 86 ? -1.043 8.152 -8.798 1.00 91.56 86 LYS A O 1
ATOM 688 N N . ILE A 1 87 ? -2.903 7.756 -7.593 1.00 91.06 87 ILE A N 1
ATOM 689 C CA . ILE A 1 87 ? -3.288 9.153 -7.361 1.00 91.06 87 ILE A CA 1
ATOM 690 C C . ILE A 1 87 ? -2.812 9.583 -5.984 1.00 91.06 87 ILE A C 1
ATOM 692 O O . ILE A 1 87 ? -3.068 8.879 -5.002 1.00 91.06 87 ILE A O 1
ATOM 696 N N . ASN A 1 88 ? -2.224 10.771 -5.916 1.00 90.06 88 ASN A N 1
ATOM 697 C CA . ASN A 1 88 ? -1.607 11.332 -4.726 1.00 90.06 88 ASN A CA 1
ATOM 698 C C . ASN A 1 88 ? -0.586 10.371 -4.075 1.00 90.06 88 ASN A C 1
ATOM 700 O O . ASN A 1 88 ? -0.831 9.908 -2.957 1.00 90.06 88 ASN A O 1
ATOM 704 N N . PRO A 1 89 ? 0.542 10.045 -4.744 1.00 91.06 89 PRO A N 1
ATOM 705 C CA . PRO A 1 89 ? 1.588 9.169 -4.195 1.00 91.06 89 PRO A CA 1
ATOM 706 C C . PRO A 1 89 ? 2.124 9.588 -2.823 1.00 91.06 89 PRO A C 1
ATOM 708 O O . PRO A 1 89 ? 2.507 8.732 -2.031 1.00 91.06 89 PRO A O 1
ATOM 711 N N . GLN A 1 90 ? 2.059 10.882 -2.492 1.00 88.06 90 GLN A N 1
ATOM 712 C CA . GLN A 1 90 ? 2.406 11.412 -1.170 1.00 88.06 90 GLN A CA 1
ATOM 713 C C . GLN A 1 90 ? 1.563 10.820 -0.028 1.00 88.06 90 GLN A C 1
ATOM 715 O O . GLN A 1 90 ? 1.940 10.928 1.131 1.00 88.06 90 GLN A O 1
ATOM 720 N N . LEU A 1 91 ? 0.436 10.175 -0.349 1.00 88.25 91 LEU A N 1
ATOM 721 C CA . LEU A 1 91 ? -0.412 9.467 0.608 1.00 88.25 91 LEU A CA 1
ATOM 722 C C . LEU A 1 91 ? -0.003 8.006 0.819 1.00 88.25 91 LEU A C 1
ATOM 724 O O . LEU A 1 91 ? -0.702 7.312 1.549 1.00 88.25 91 LEU A O 1
ATOM 728 N N . GLY A 1 92 ? 1.087 7.527 0.203 1.00 89.38 92 GLY A N 1
ATOM 729 C CA . GLY A 1 92 ? 1.721 6.248 0.555 1.00 89.38 92 GLY A CA 1
ATOM 730 C C . GLY A 1 92 ? 0.769 5.052 0.516 1.00 89.38 92 GLY A C 1
ATOM 731 O O . GLY A 1 92 ? 0.830 4.172 1.365 1.00 89.38 92 GLY A O 1
ATOM 732 N N . LYS A 1 93 ? -0.173 5.053 -0.430 1.00 91.38 93 LYS A N 1
ATOM 733 C CA . LYS A 1 93 ? -1.267 4.082 -0.462 1.00 91.38 93 LYS A CA 1
ATOM 734 C C . LYS A 1 93 ? -0.823 2.796 -1.140 1.00 91.38 93 LYS A C 1
ATOM 736 O O . LYS A 1 93 ? -0.766 2.738 -2.369 1.00 91.38 93 LYS A O 1
ATOM 741 N N . TYR A 1 94 ? -0.603 1.755 -0.356 1.00 92.19 94 TYR A N 1
ATOM 742 C CA . TYR A 1 94 ? -0.336 0.411 -0.851 1.00 92.19 94 TYR A CA 1
ATOM 743 C C . TYR A 1 94 ? -0.884 -0.643 0.111 1.00 92.19 94 TYR A C 1
ATOM 745 O O . TYR A 1 94 ? -1.076 -0.367 1.293 1.00 92.19 94 TYR A O 1
ATOM 753 N N . PHE A 1 95 ? -1.144 -1.851 -0.384 1.00 91.81 95 PHE A N 1
ATOM 754 C CA . PHE A 1 95 ? -1.388 -3.007 0.480 1.00 91.81 95 PHE A CA 1
ATOM 755 C C . PHE A 1 95 ? -0.976 -4.318 -0.193 1.00 91.81 95 PHE A C 1
ATOM 757 O O . PHE A 1 95 ? -0.979 -4.430 -1.422 1.00 91.81 95 PHE A O 1
ATOM 764 N N . TYR A 1 96 ? -0.652 -5.306 0.638 1.00 93.94 96 TYR A N 1
ATOM 765 C CA . TYR A 1 96 ? -0.449 -6.692 0.236 1.00 93.94 96 TYR A CA 1
ATOM 766 C C . TYR A 1 96 ? -1.766 -7.459 0.373 1.00 93.94 96 TYR A C 1
ATOM 768 O O . TYR A 1 96 ? -2.369 -7.498 1.450 1.00 93.94 96 TYR A O 1
ATOM 776 N N . ALA A 1 97 ? -2.254 -8.043 -0.715 1.00 92.88 97 ALA A N 1
ATOM 777 C CA . ALA A 1 97 ? -3.553 -8.691 -0.734 1.00 92.88 97 ALA A CA 1
ATOM 778 C C . ALA A 1 97 ? -3.522 -10.047 -0.017 1.00 92.88 97 ALA A C 1
ATOM 780 O O . ALA A 1 97 ? -2.809 -10.966 -0.409 1.00 92.88 97 ALA A O 1
ATOM 781 N N . SER A 1 98 ? -4.360 -10.196 1.009 1.00 90.56 98 SER A N 1
ATOM 782 C CA . SER A 1 98 ? -4.631 -11.474 1.687 1.00 90.56 98 SER A CA 1
ATOM 783 C C . SER A 1 98 ? -5.934 -12.135 1.225 1.00 90.56 98 SER A C 1
ATOM 785 O O . SER A 1 98 ? -6.235 -13.264 1.604 1.00 90.56 98 SER A O 1
ATOM 787 N N . VAL A 1 99 ? -6.716 -11.436 0.401 1.00 89.00 99 VAL A N 1
ATOM 788 C CA . VAL A 1 99 ? -8.025 -11.867 -0.098 1.00 89.00 99 VAL A CA 1
ATOM 789 C C . VAL A 1 99 ? -8.147 -11.565 -1.586 1.00 89.00 99 VAL A C 1
ATOM 791 O O . VAL A 1 99 ? -7.437 -10.716 -2.117 1.00 89.00 99 VAL A O 1
ATOM 794 N N . ASP A 1 100 ? -9.069 -12.253 -2.252 1.00 88.44 100 ASP A N 1
ATOM 795 C CA . ASP A 1 100 ? -9.475 -11.924 -3.617 1.00 88.44 100 ASP A CA 1
ATOM 796 C C . ASP A 1 100 ? -10.468 -10.755 -3.609 1.00 88.44 100 ASP A C 1
ATOM 798 O O . ASP A 1 100 ? -11.371 -10.682 -2.763 1.00 88.44 100 ASP A O 1
ATOM 802 N N . GLY A 1 101 ? -10.312 -9.834 -4.552 1.00 87.88 101 GLY A N 1
ATOM 803 C CA . GLY A 1 101 ? -11.122 -8.628 -4.592 1.00 87.88 101 GLY A CA 1
ATOM 804 C C . GLY A 1 101 ? -10.911 -7.780 -5.833 1.00 87.88 101 GLY A C 1
ATOM 805 O O . GLY A 1 101 ? -10.195 -8.132 -6.768 1.00 87.88 101 GLY A O 1
ATOM 806 N N . LEU A 1 102 ? -11.596 -6.646 -5.845 1.00 87.50 10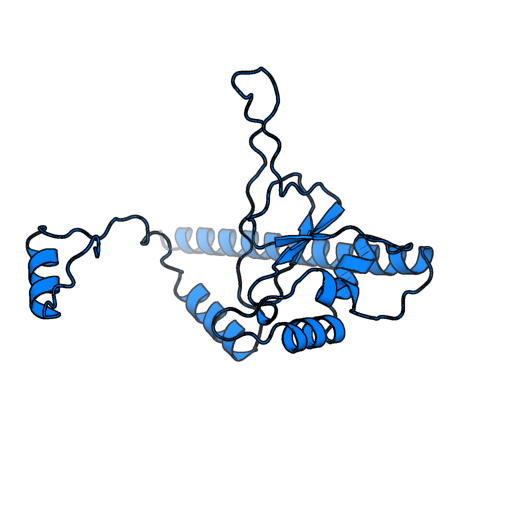2 LEU A N 1
ATOM 807 C CA . LEU A 1 102 ? -11.554 -5.661 -6.912 1.00 87.50 102 LEU A CA 1
ATOM 808 C C . LEU A 1 102 ? -11.104 -4.320 -6.333 1.00 87.50 102 LEU A C 1
ATOM 810 O O . LEU A 1 102 ? -11.496 -3.955 -5.222 1.00 87.50 102 LEU A O 1
ATOM 814 N N . THR A 1 103 ? -10.274 -3.595 -7.077 1.00 86.94 103 THR A N 1
ATOM 815 C CA . THR A 1 103 ? -9.837 -2.241 -6.722 1.00 86.94 103 THR A CA 1
ATOM 816 C C . THR A 1 103 ? -10.404 -1.199 -7.683 1.00 86.94 103 THR A C 1
ATOM 818 O O . THR A 1 103 ? -10.845 -1.521 -8.790 1.00 86.94 103 THR A O 1
ATOM 821 N N . SER A 1 104 ? -10.433 0.064 -7.258 1.00 85.69 104 SER A N 1
ATOM 822 C CA . SER A 1 104 ? -10.873 1.160 -8.118 1.00 85.69 104 SER A CA 1
ATOM 823 C C . SER A 1 104 ? -9.942 1.333 -9.320 1.00 85.69 104 SER A C 1
ATOM 825 O O . SER A 1 104 ? -8.795 0.883 -9.337 1.00 85.69 104 SER A O 1
ATOM 827 N N . ALA A 1 105 ? -10.411 2.072 -10.327 1.00 84.38 105 ALA A N 1
ATOM 828 C CA . ALA A 1 105 ? -9.581 2.421 -11.474 1.00 84.38 105 ALA A CA 1
ATOM 829 C C . ALA A 1 105 ? -8.337 3.243 -11.083 1.00 84.38 105 ALA A C 1
ATOM 831 O O . ALA A 1 105 ? -7.429 3.370 -11.903 1.00 84.38 105 ALA A O 1
ATOM 832 N N . ASP A 1 106 ? -8.273 3.778 -9.858 1.00 88.00 106 ASP A N 1
ATOM 833 C CA . ASP A 1 106 ? -7.187 4.614 -9.340 1.00 88.00 106 ASP A CA 1
ATOM 834 C C . ASP A 1 106 ? -6.080 3.855 -8.608 1.00 88.00 106 ASP A C 1
ATOM 836 O O . ASP A 1 106 ? -5.181 4.459 -8.016 1.00 88.00 106 ASP A O 1
ATOM 840 N N . ALA A 1 107 ? -6.089 2.533 -8.714 1.00 91.38 107 ALA A N 1
ATOM 841 C CA . ALA A 1 107 ? -5.010 1.687 -8.249 1.00 91.38 107 ALA A CA 1
ATOM 842 C C . ALA A 1 107 ? -4.429 0.842 -9.385 1.00 91.38 107 ALA A C 1
ATOM 844 O O . ALA A 1 107 ? -5.046 0.609 -10.429 1.00 91.38 107 ALA A O 1
ATOM 845 N N . TYR A 1 108 ? -3.202 0.394 -9.173 1.00 92.62 108 TYR A N 1
ATOM 846 C CA . TYR A 1 108 ? -2.541 -0.608 -9.983 1.00 92.62 108 TYR A CA 1
ATOM 847 C C . TYR A 1 108 ? -2.353 -1.869 -9.154 1.00 92.62 108 TYR A C 1
ATOM 849 O O . TYR A 1 108 ? -1.902 -1.800 -8.017 1.00 92.62 108 TYR A O 1
ATOM 857 N N . VAL A 1 109 ? -2.659 -3.012 -9.758 1.00 91.81 109 VAL A N 1
ATOM 858 C CA . VAL A 1 109 ? -2.233 -4.315 -9.253 1.00 91.81 109 VAL A CA 1
ATOM 859 C C . VAL A 1 109 ? -0.856 -4.584 -9.850 1.00 91.81 109 VAL A C 1
ATOM 861 O O . VAL A 1 109 ? -0.704 -4.654 -11.074 1.00 91.81 109 VAL A O 1
ATOM 864 N N . PHE A 1 110 ? 0.158 -4.608 -8.997 1.00 88.94 110 PHE A N 1
ATOM 865 C CA . PHE A 1 110 ? 1.543 -4.837 -9.361 1.00 88.94 110 PHE A CA 1
ATOM 866 C C . PHE A 1 110 ? 1.833 -6.326 -9.464 1.00 88.94 110 PHE A C 1
ATOM 868 O O . PHE A 1 110 ? 1.395 -7.132 -8.646 1.00 88.94 110 PHE A O 1
ATOM 875 N N . ASN A 1 111 ? 2.632 -6.651 -10.474 1.00 84.31 111 ASN A N 1
ATOM 876 C CA . ASN A 1 111 ? 3.196 -7.970 -10.679 1.00 84.31 111 ASN A CA 1
ATOM 877 C C . ASN A 1 111 ? 4.708 -7.813 -10.784 1.00 84.31 111 ASN A C 1
ATOM 879 O O . ASN A 1 111 ? 5.186 -7.080 -11.657 1.00 84.31 111 ASN A O 1
ATOM 883 N N . GLY A 1 112 ? 5.436 -8.501 -9.914 1.00 81.44 112 GLY A N 1
ATOM 884 C CA . GLY A 1 112 ? 6.879 -8.633 -9.969 1.00 81.44 112 GLY A CA 1
ATOM 885 C C . GLY A 1 112 ? 7.294 -9.159 -11.338 1.00 81.44 112 GLY A C 1
ATOM 886 O O . GLY A 1 112 ? 6.764 -10.152 -11.838 1.00 81.44 112 GLY A O 1
ATOM 887 N N . LYS A 1 113 ? 8.216 -8.445 -11.978 1.00 83.25 113 LYS A N 1
ATOM 888 C CA . LYS A 1 113 ? 8.840 -8.836 -13.245 1.00 83.25 113 LYS A CA 1
ATOM 889 C C . LYS A 1 113 ? 10.332 -9.028 -13.019 1.00 83.25 113 LYS A C 1
ATOM 891 O O . LYS A 1 113 ? 10.858 -8.598 -12.000 1.00 83.25 113 LYS A O 1
ATOM 896 N N . ASN A 1 114 ? 11.013 -9.651 -13.979 1.00 86.00 114 ASN A N 1
ATOM 897 C CA . ASN A 1 114 ? 12.476 -9.754 -13.992 1.00 86.00 114 ASN A CA 1
ATOM 898 C C . ASN A 1 114 ? 13.062 -10.400 -12.719 1.00 86.00 114 ASN A C 1
ATOM 900 O O . ASN A 1 114 ? 14.089 -9.963 -12.214 1.00 86.00 114 ASN A O 1
ATOM 904 N N . GLY A 1 115 ? 12.393 -11.428 -12.183 1.00 89.19 115 GLY A N 1
ATOM 905 C CA . GLY A 1 115 ? 12.866 -12.163 -11.002 1.00 89.19 115 GLY A CA 1
ATOM 906 C C . GLY A 1 115 ? 12.586 -11.489 -9.655 1.00 89.19 115 GLY A C 1
ATOM 907 O O . GLY A 1 115 ? 13.093 -11.959 -8.642 1.00 89.19 115 GLY A O 1
ATOM 908 N N . ILE A 1 116 ? 11.785 -10.418 -9.625 1.00 93.81 116 ILE A N 1
ATOM 909 C CA . ILE A 1 116 ? 11.362 -9.764 -8.382 1.00 93.81 116 ILE A CA 1
ATOM 910 C C . ILE A 1 116 ? 10.203 -10.524 -7.731 1.00 93.81 116 ILE A C 1
ATOM 912 O O . ILE A 1 116 ? 9.158 -10.718 -8.359 1.00 93.81 116 ILE A O 1
ATOM 916 N N . SER A 1 117 ? 10.361 -10.919 -6.466 1.00 94.19 117 SER A N 1
ATOM 917 C CA . SER A 1 117 ? 9.281 -11.542 -5.692 1.00 94.19 117 SER A CA 1
ATOM 918 C C . SER A 1 117 ? 8.230 -10.508 -5.264 1.00 94.19 117 SER A C 1
ATOM 920 O O . SER A 1 117 ? 8.551 -9.359 -4.962 1.00 94.19 117 SER A O 1
ATOM 922 N N . GLN A 1 118 ? 6.952 -10.903 -5.205 1.00 94.31 118 GLN A N 1
ATOM 923 C CA . GLN A 1 118 ? 5.858 -10.002 -4.794 1.00 94.31 118 GLN A CA 1
ATOM 924 C C . GLN A 1 118 ? 6.036 -9.482 -3.363 1.00 94.31 118 GLN A C 1
ATOM 926 O O . GLN A 1 118 ? 5.737 -8.324 -3.077 1.00 94.31 118 GLN A O 1
ATOM 931 N N . LYS A 1 119 ? 6.548 -10.329 -2.464 1.00 94.75 119 LYS A N 1
ATOM 932 C CA . LYS A 1 119 ? 6.789 -9.970 -1.063 1.00 94.75 119 LYS A CA 1
ATOM 933 C C . LYS A 1 119 ? 7.892 -8.920 -0.953 1.00 94.75 119 LYS A C 1
ATOM 935 O O . LYS A 1 119 ? 7.704 -7.912 -0.284 1.00 94.75 119 LYS A O 1
ATOM 940 N N . PHE A 1 120 ? 8.991 -9.103 -1.687 1.00 95.81 120 PHE A N 1
ATOM 941 C CA . PHE A 1 120 ? 10.060 -8.109 -1.749 1.00 95.81 120 PHE A CA 1
ATOM 942 C C . PHE A 1 120 ? 9.601 -6.814 -2.420 1.00 95.81 120 PHE A C 1
ATOM 944 O O . PHE A 1 120 ? 9.914 -5.731 -1.935 1.00 95.81 120 PHE A O 1
ATOM 951 N N . LEU A 1 121 ? 8.812 -6.906 -3.498 1.00 95.31 121 LEU A N 1
ATOM 952 C CA . LEU A 1 121 ? 8.217 -5.734 -4.137 1.00 95.31 121 LEU A CA 1
ATOM 953 C C . LEU A 1 121 ? 7.384 -4.934 -3.136 1.00 95.31 121 LEU A C 1
ATOM 955 O O . LEU A 1 121 ? 7.521 -3.719 -3.077 1.00 95.31 121 LEU A O 1
ATOM 959 N N . PHE A 1 122 ? 6.563 -5.599 -2.322 1.00 95.69 122 PHE A N 1
ATOM 960 C CA . PHE A 1 122 ? 5.800 -4.932 -1.272 1.00 95.69 122 PHE A CA 1
ATOM 961 C C . PHE A 1 122 ? 6.704 -4.209 -0.270 1.00 95.69 122 PHE A C 1
ATOM 963 O O . PHE A 1 122 ? 6.453 -3.043 0.024 1.00 95.69 122 PHE A O 1
ATOM 970 N N . SER A 1 123 ? 7.782 -4.849 0.190 1.00 94.88 123 SER A N 1
ATOM 971 C CA . SER A 1 123 ? 8.782 -4.218 1.062 1.00 94.88 123 SER A CA 1
ATOM 972 C C . SER A 1 123 ? 9.458 -3.011 0.400 1.00 94.88 123 SER A C 1
ATOM 974 O O . SER A 1 123 ? 9.647 -1.980 1.042 1.00 94.88 123 SER A O 1
ATOM 976 N N . LEU A 1 124 ? 9.770 -3.097 -0.896 1.00 94.62 124 LEU A N 1
ATOM 977 C CA . LEU A 1 124 ? 10.383 -2.014 -1.665 1.00 94.62 124 LEU A CA 1
ATOM 978 C C . LEU A 1 124 ? 9.496 -0.761 -1.699 1.00 94.62 124 LEU A C 1
ATOM 980 O O . LEU A 1 124 ? 10.006 0.348 -1.527 1.00 94.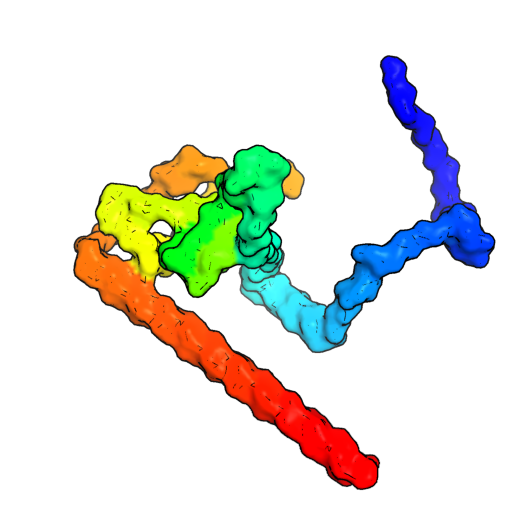62 124 LEU A O 1
ATOM 984 N N . LEU A 1 125 ? 8.175 -0.922 -1.856 1.00 93.38 125 LEU A N 1
ATOM 985 C CA . LEU A 1 125 ? 7.229 0.207 -1.877 1.00 93.38 125 LEU A CA 1
ATOM 986 C C . LEU A 1 125 ? 7.177 0.985 -0.556 1.00 93.38 125 LEU A C 1
ATOM 988 O O . LEU A 1 125 ? 6.778 2.150 -0.549 1.00 93.38 125 LEU A O 1
ATOM 992 N N . GLN A 1 126 ? 7.569 0.352 0.550 1.00 91.62 126 GLN A N 1
ATOM 993 C CA . GLN A 1 126 ? 7.589 0.963 1.879 1.00 91.62 126 GLN A CA 1
ATOM 994 C C . GLN A 1 126 ? 8.868 1.767 2.139 1.00 91.62 126 GLN A C 1
ATOM 996 O O . GLN A 1 126 ? 8.947 2.521 3.109 1.00 91.62 126 GLN A O 1
ATOM 1001 N N . THR A 1 127 ? 9.882 1.628 1.282 1.00 93.50 127 THR A N 1
ATOM 1002 C CA . THR A 1 127 ? 11.155 2.323 1.465 1.00 93.50 127 THR A CA 1
ATOM 1003 C C . THR A 1 127 ? 11.011 3.829 1.250 1.00 93.50 127 THR A C 1
ATOM 1005 O O . THR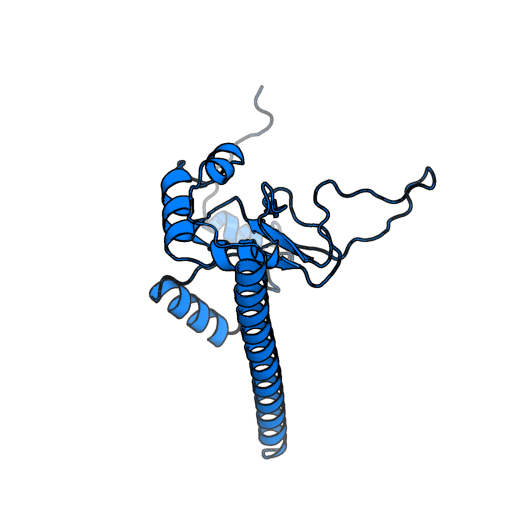 A 1 127 ? 10.278 4.307 0.379 1.00 93.50 127 THR A O 1
ATOM 1008 N N . ALA A 1 128 ? 11.777 4.603 2.022 1.00 92.94 128 ALA A N 1
ATOM 1009 C CA . ALA A 1 128 ? 11.812 6.056 1.879 1.00 92.94 128 ALA A CA 1
ATOM 1010 C C . ALA A 1 128 ? 12.305 6.499 0.491 1.00 92.94 128 ALA A C 1
ATOM 1012 O O . ALA A 1 128 ? 11.912 7.563 0.016 1.00 92.94 128 ALA A O 1
ATOM 1013 N N . ASP A 1 129 ? 13.162 5.699 -0.146 1.00 95.56 129 ASP A N 1
ATOM 1014 C CA . ASP A 1 129 ? 13.696 5.985 -1.475 1.00 95.56 129 ASP A CA 1
ATOM 1015 C C . ASP A 1 129 ? 12.605 5.903 -2.550 1.00 95.56 129 ASP A C 1
ATOM 1017 O O . ASP A 1 129 ? 12.329 6.899 -3.225 1.00 95.56 129 ASP A O 1
ATOM 1021 N N . PHE A 1 130 ? 11.886 4.775 -2.616 1.00 95.50 130 PHE A N 1
ATOM 1022 C CA . PHE A 1 130 ? 10.744 4.637 -3.518 1.00 95.50 130 PHE A CA 1
ATOM 1023 C C . PHE A 1 130 ? 9.672 5.698 -3.240 1.00 95.50 130 PHE A C 1
ATOM 1025 O O . PHE A 1 130 ? 9.138 6.302 -4.173 1.00 95.50 130 PHE A O 1
ATOM 1032 N N . PHE A 1 131 ? 9.374 5.981 -1.968 1.00 93.38 131 PHE A N 1
ATOM 1033 C CA . PHE A 1 131 ? 8.411 7.020 -1.608 1.00 93.38 131 PHE A CA 1
ATOM 1034 C C . PHE A 1 131 ? 8.815 8.389 -2.176 1.00 93.38 131 PHE A C 1
ATOM 1036 O O . PHE A 1 131 ? 8.030 9.006 -2.903 1.00 93.38 131 PHE A O 1
ATOM 1043 N N . LYS A 1 132 ? 10.053 8.839 -1.926 1.00 93.19 132 LYS A N 1
ATOM 1044 C CA . LYS A 1 132 ? 10.582 10.115 -2.443 1.00 93.19 132 LYS A CA 1
ATOM 1045 C C . LYS A 1 132 ? 10.564 10.164 -3.967 1.00 93.19 132 LYS A C 1
ATOM 1047 O O . LYS A 1 132 ? 10.168 11.186 -4.532 1.00 93.19 132 LYS A O 1
ATOM 1052 N N . TYR A 1 133 ? 10.952 9.071 -4.622 1.00 95.94 133 TYR A N 1
ATOM 1053 C CA . TYR A 1 133 ? 10.881 8.944 -6.072 1.00 95.94 133 TYR A CA 1
ATOM 1054 C C . TYR A 1 133 ? 9.444 9.107 -6.576 1.00 95.94 133 TYR A C 1
ATOM 1056 O O . TYR A 1 133 ? 9.171 9.966 -7.412 1.00 95.94 133 TYR A O 1
ATOM 1064 N N . SER A 1 134 ? 8.500 8.345 -6.018 1.00 94.56 134 SER A N 1
ATOM 1065 C CA . SER A 1 134 ? 7.107 8.353 -6.469 1.00 94.56 134 SER A CA 1
ATOM 1066 C C . SER A 1 134 ? 6.457 9.735 -6.335 1.00 94.56 134 SER A C 1
ATOM 1068 O O . SER A 1 134 ? 5.716 10.173 -7.216 1.00 94.56 134 SER A O 1
ATOM 1070 N N . VAL A 1 135 ? 6.789 10.471 -5.271 1.00 92.38 135 VAL A N 1
ATOM 1071 C CA . VAL A 1 135 ? 6.325 11.845 -5.061 1.00 92.38 135 VAL A CA 1
ATOM 1072 C C . VAL A 1 135 ? 6.971 12.803 -6.061 1.00 92.38 135 VAL A C 1
ATOM 1074 O O . VAL A 1 135 ? 6.273 13.660 -6.605 1.00 92.38 135 VAL A O 1
ATOM 1077 N N . SER A 1 136 ? 8.270 12.667 -6.341 1.00 93.00 136 SER A N 1
ATOM 1078 C CA . SER A 1 136 ? 8.999 13.601 -7.207 1.00 93.00 136 SER A CA 1
ATOM 1079 C C . SER A 1 136 ? 8.518 13.564 -8.660 1.00 93.00 136 SER A C 1
ATOM 1081 O O . SER A 1 136 ? 8.334 14.630 -9.252 1.00 93.00 136 SER A O 1
ATOM 1083 N N . VAL A 1 137 ? 8.231 12.374 -9.197 1.00 93.06 137 VAL A N 1
ATOM 1084 C CA . VAL A 1 137 ? 7.785 12.187 -10.592 1.00 93.06 137 VAL A CA 1
ATOM 1085 C C . VAL A 1 137 ? 6.287 12.431 -10.793 1.00 93.06 137 VAL A C 1
ATOM 1087 O O . VAL A 1 137 ? 5.833 12.649 -11.910 1.00 93.06 137 VAL A O 1
ATOM 1090 N N . SER A 1 138 ? 5.501 12.455 -9.713 1.00 86.81 138 SER A N 1
ATOM 1091 C CA . SER A 1 138 ? 4.041 12.606 -9.788 1.00 86.81 138 SER A CA 1
ATOM 1092 C C . SER A 1 138 ? 3.538 14.051 -9.874 1.00 86.81 138 SER A C 1
ATOM 1094 O O . SER A 1 138 ? 2.323 14.264 -9.935 1.00 86.81 138 SER A O 1
ATOM 1096 N N . LYS A 1 139 ? 4.438 15.047 -9.870 1.00 77.06 139 LYS A N 1
ATOM 1097 C CA . LYS A 1 139 ? 4.123 16.482 -9.757 1.00 77.06 139 LYS A CA 1
ATOM 1098 C C . LYS A 1 139 ? 3.383 17.019 -10.988 1.00 77.06 139 LYS A C 1
ATOM 1100 O O . LYS A 1 139 ? 3.972 17.574 -11.910 1.00 77.06 139 LYS A O 1
ATOM 1105 N N . ARG A 1 140 ? 2.059 16.889 -10.969 1.00 74.19 140 ARG A N 1
ATOM 1106 C CA . ARG A 1 140 ? 1.109 17.529 -11.890 1.00 74.19 140 ARG A CA 1
ATOM 1107 C C . ARG A 1 140 ? 0.189 18.433 -11.067 1.00 74.19 140 ARG A C 1
ATOM 1109 O O . ARG A 1 140 ? -0.097 18.114 -9.913 1.00 74.19 140 ARG A O 1
ATOM 1116 N N . SER A 1 141 ? -0.255 19.560 -11.623 1.00 68.25 141 SER A N 1
ATOM 1117 C CA . SER A 1 141 ? -1.127 20.492 -10.895 1.00 68.25 141 SER A CA 1
ATOM 1118 C C . SER A 1 141 ? -2.482 19.848 -10.557 1.00 68.25 141 SER A C 1
ATOM 1120 O O . SER A 1 141 ? -3.054 19.098 -11.346 1.00 68.25 141 SER A O 1
ATOM 1122 N N . GLY A 1 142 ? -2.983 20.114 -9.346 1.00 76.00 142 GLY A N 1
ATOM 1123 C CA . GLY A 1 142 ? -4.294 19.669 -8.854 1.00 76.00 142 GLY A CA 1
ATOM 1124 C C . GLY A 1 142 ? -4.362 18.210 -8.387 1.00 76.00 142 GLY A C 1
ATOM 1125 O O . GLY A 1 142 ? -4.775 17.954 -7.259 1.00 76.00 142 GLY A O 1
ATOM 1126 N N . MET A 1 143 ? -3.949 17.253 -9.221 1.00 81.12 143 MET A N 1
ATOM 1127 C CA . MET A 1 143 ? -4.044 15.821 -8.912 1.00 81.12 143 MET A CA 1
ATOM 1128 C C . MET A 1 143 ? -2.764 15.073 -9.312 1.00 81.12 143 MET A C 1
ATOM 1130 O O . MET A 1 143 ? -2.694 14.504 -10.407 1.00 81.12 143 MET A O 1
ATOM 1134 N N . PRO A 1 144 ? -1.744 15.068 -8.431 1.00 88.25 144 PRO A N 1
ATOM 1135 C CA . PRO A 1 144 ? -0.531 14.291 -8.621 1.00 88.25 144 PRO A CA 1
ATOM 1136 C C . PRO A 1 144 ? -0.832 12.833 -8.947 1.00 88.25 144 PRO A C 1
ATOM 1138 O O . PRO A 1 144 ? -1.650 12.176 -8.293 1.00 88.25 144 PRO A O 1
ATOM 1141 N N . LYS A 1 145 ? -0.169 12.320 -9.978 1.00 91.94 145 LYS A N 1
ATOM 1142 C CA . LYS A 1 145 ? -0.380 10.962 -10.468 1.00 91.94 145 LYS A CA 1
ATOM 1143 C C . LYS A 1 145 ? 0.911 10.402 -11.018 1.00 91.94 145 LYS A C 1
ATOM 1145 O O . LYS A 1 145 ? 1.556 11.066 -11.826 1.00 91.94 145 LYS A O 1
ATOM 1150 N N . ILE A 1 146 ? 1.191 9.159 -10.643 1.00 92.88 146 ILE A N 1
ATOM 1151 C CA . ILE A 1 146 ? 2.248 8.365 -11.255 1.00 92.88 146 ILE A CA 1
ATOM 1152 C C . ILE A 1 146 ? 1.663 7.411 -12.308 1.00 92.88 146 ILE A C 1
ATOM 1154 O O . ILE A 1 146 ? 0.636 6.747 -12.098 1.00 92.88 146 ILE A O 1
ATOM 1158 N N . ASN A 1 147 ? 2.258 7.386 -13.494 1.00 92.00 147 ASN A N 1
ATOM 1159 C CA . ASN A 1 147 ? 1.890 6.475 -14.574 1.00 92.00 147 ASN A CA 1
ATOM 1160 C C . ASN A 1 147 ? 2.746 5.191 -14.531 1.00 92.00 147 ASN A C 1
ATOM 1162 O O . ASN A 1 147 ? 3.592 5.011 -13.660 1.00 92.00 147 ASN A O 1
ATOM 1166 N N . ARG A 1 148 ? 2.465 4.243 -15.433 1.00 90.56 148 ARG A N 1
ATOM 1167 C CA . ARG A 1 148 ? 3.187 2.960 -15.457 1.00 90.56 148 ARG A CA 1
ATOM 1168 C C . ARG A 1 148 ? 4.627 3.099 -15.937 1.00 90.56 148 ARG A C 1
ATOM 1170 O O . ARG A 1 148 ? 5.469 2.351 -15.462 1.00 90.56 148 ARG A O 1
ATOM 1177 N N . ASP A 1 149 ? 4.897 4.024 -16.849 1.00 92.31 149 ASP A N 1
ATOM 1178 C CA . ASP A 1 149 ? 6.236 4.214 -17.407 1.00 92.31 149 ASP A CA 1
ATOM 1179 C C . ASP A 1 149 ? 7.171 4.828 -16.359 1.00 92.31 149 ASP A C 1
ATOM 1181 O O . ASP A 1 149 ? 8.272 4.333 -16.161 1.00 92.31 149 ASP A O 1
ATOM 1185 N N . GLU A 1 150 ? 6.682 5.810 -15.600 1.00 94.56 150 GLU A N 1
ATOM 1186 C CA . GLU A 1 150 ? 7.342 6.382 -14.421 1.00 94.56 150 GLU A CA 1
ATOM 1187 C C . GLU A 1 150 ? 7.593 5.300 -13.357 1.00 94.56 150 GLU A C 1
ATOM 1189 O O . GLU A 1 150 ? 8.697 5.186 -12.846 1.00 94.56 150 GLU A O 1
ATOM 1194 N N . LEU A 1 151 ? 6.617 4.434 -13.061 1.00 92.00 151 LEU A N 1
ATOM 1195 C CA . LEU A 1 151 ? 6.834 3.317 -12.128 1.00 92.00 151 LEU A CA 1
ATOM 1196 C C . LEU A 1 151 ? 7.905 2.332 -12.615 1.00 92.00 151 LEU A C 1
ATOM 1198 O O . LEU A 1 151 ? 8.736 1.899 -11.824 1.00 92.00 151 LEU A O 1
ATOM 1202 N N . ASN A 1 152 ? 7.893 1.981 -13.902 1.00 91.31 152 ASN A N 1
ATOM 1203 C CA . ASN A 1 152 ? 8.862 1.049 -14.485 1.00 91.31 152 ASN A CA 1
ATOM 1204 C C . ASN A 1 152 ? 10.263 1.665 -14.644 1.00 91.31 152 ASN A C 1
ATOM 1206 O O . ASN A 1 152 ? 11.228 0.923 -14.793 1.00 91.31 152 ASN A O 1
ATOM 1210 N N . ALA A 1 153 ? 10.375 2.996 -14.635 1.00 93.94 153 ALA A N 1
ATOM 1211 C CA . ALA A 1 153 ? 11.646 3.712 -14.692 1.00 93.94 153 ALA A CA 1
ATOM 1212 C C . ALA A 1 153 ? 12.360 3.779 -13.330 1.00 93.94 153 ALA A C 1
ATOM 1214 O O . ALA A 1 153 ? 13.543 4.124 -13.277 1.00 93.94 153 ALA A O 1
ATOM 1215 N N . TYR A 1 154 ? 11.672 3.452 -12.229 1.00 94.50 154 TYR A N 1
ATOM 1216 C CA . TYR A 1 154 ? 12.306 3.364 -10.919 1.00 94.50 154 TYR A CA 1
ATOM 1217 C C . TYR A 1 154 ? 13.375 2.268 -10.910 1.00 94.50 154 TYR A C 1
ATOM 1219 O O . TYR A 1 154 ? 13.116 1.118 -11.263 1.00 94.50 154 TYR A O 1
ATOM 1227 N N . SER A 1 155 ? 14.581 2.635 -10.486 1.00 92.69 155 SER A N 1
ATOM 1228 C CA . SER A 1 155 ? 15.734 1.740 -10.425 1.00 92.69 155 SER A CA 1
ATOM 1229 C C . SER A 1 155 ? 16.125 1.497 -8.976 1.00 92.69 155 SER A C 1
ATOM 1231 O O . SER A 1 155 ? 16.180 2.428 -8.179 1.00 92.69 155 SER A O 1
ATOM 1233 N N . PHE A 1 156 ? 16.417 0.246 -8.648 1.00 92.75 156 PHE A N 1
ATOM 1234 C CA . PHE A 1 156 ? 16.808 -0.182 -7.311 1.00 92.75 156 PHE A CA 1
ATOM 1235 C C . PHE A 1 156 ? 17.750 -1.382 -7.410 1.00 92.75 156 PHE A C 1
ATOM 1237 O O . PHE A 1 156 ? 17.784 -2.087 -8.420 1.00 92.75 156 PHE A O 1
ATOM 1244 N N . LEU A 1 157 ? 18.513 -1.624 -6.346 1.00 91.94 157 LEU A N 1
ATOM 1245 C CA . LEU A 1 157 ? 19.343 -2.818 -6.235 1.00 91.94 157 LEU A CA 1
ATOM 1246 C C . LEU A 1 157 ? 18.487 -3.968 -5.710 1.00 91.94 157 LEU A C 1
ATOM 1248 O O . LEU A 1 157 ? 17.954 -3.902 -4.603 1.00 91.94 157 LEU A O 1
ATOM 1252 N N . ALA A 1 158 ? 18.351 -5.016 -6.515 1.00 92.75 158 ALA A N 1
ATOM 1253 C CA . ALA A 1 158 ? 17.642 -6.225 -6.131 1.00 92.75 158 ALA A CA 1
ATOM 1254 C C . ALA A 1 158 ? 18.649 -7.297 -5.682 1.00 92.75 158 ALA A C 1
ATOM 1256 O O . ALA A 1 158 ? 19.567 -7.612 -6.446 1.00 92.75 158 ALA A O 1
ATOM 1257 N N . PRO A 1 159 ? 18.499 -7.880 -4.480 1.00 94.62 159 PRO A N 1
ATOM 1258 C CA . PRO A 1 159 ? 19.306 -9.022 -4.077 1.00 94.62 159 PRO A CA 1
ATOM 1259 C C . PRO A 1 159 ? 18.851 -10.289 -4.824 1.00 94.62 159 PRO A C 1
ATOM 1261 O O . PRO A 1 159 ? 17.905 -10.265 -5.617 1.00 94.62 159 PRO A O 1
ATOM 1264 N N . ASN A 1 160 ? 19.522 -11.417 -4.589 1.00 96.38 160 ASN A N 1
ATOM 1265 C CA . ASN A 1 160 ? 19.119 -12.690 -5.190 1.00 96.38 160 ASN A CA 1
ATOM 1266 C C . ASN A 1 160 ? 17.717 -13.133 -4.708 1.00 96.38 160 ASN A C 1
ATOM 1268 O O . ASN A 1 160 ? 17.197 -12.636 -3.710 1.00 96.38 160 ASN A O 1
ATOM 1272 N N . ALA A 1 161 ? 17.103 -14.081 -5.418 1.00 95.38 161 ALA A N 1
ATOM 1273 C CA . ALA A 1 161 ? 15.728 -14.505 -5.148 1.00 95.38 161 ALA A CA 1
ATOM 1274 C C . ALA A 1 161 ? 15.516 -15.081 -3.732 1.00 95.38 161 ALA A C 1
ATOM 1276 O O . ALA A 1 161 ? 14.445 -14.899 -3.155 1.00 95.38 161 ALA A O 1
ATOM 1277 N N . GLU A 1 162 ? 16.517 -15.759 -3.165 1.00 96.62 162 GLU A N 1
ATOM 1278 C CA . GLU A 1 162 ? 16.429 -16.320 -1.813 1.00 96.62 162 GLU A CA 1
ATOM 1279 C C . GLU A 1 162 ? 16.352 -15.208 -0.762 1.00 96.62 162 GLU A C 1
ATOM 1281 O O . GLU A 1 162 ? 15.463 -15.210 0.091 1.00 96.62 162 GLU A O 1
ATOM 1286 N N . GLU A 1 163 ? 17.233 -14.218 -0.873 1.00 97.19 163 GLU A N 1
ATOM 1287 C CA . GLU A 1 163 ? 17.280 -13.070 0.027 1.00 97.19 163 GLU A CA 1
ATOM 1288 C C . GLU A 1 163 ? 16.022 -12.202 -0.099 1.00 97.19 163 GLU A C 1
ATOM 1290 O O . GLU A 1 163 ? 15.445 -11.788 0.905 1.00 97.19 163 GLU A O 1
ATOM 1295 N N . GLN A 1 164 ? 15.525 -11.995 -1.324 1.00 96.75 164 GLN A N 1
ATOM 1296 C CA . GLN A 1 164 ? 14.252 -11.304 -1.553 1.00 96.75 164 GLN A CA 1
ATOM 1297 C C . GLN A 1 164 ? 13.094 -11.964 -0.793 1.00 96.75 164 GLN A C 1
ATOM 1299 O O . GLN A 1 164 ? 12.271 -11.272 -0.191 1.00 96.75 164 GLN A O 1
ATOM 1304 N N . ASN A 1 165 ? 13.019 -13.298 -0.815 1.00 95.19 165 ASN A N 1
ATOM 1305 C CA . ASN A 1 165 ? 11.981 -14.031 -0.093 1.00 95.19 165 ASN A CA 1
ATOM 1306 C C . ASN A 1 165 ? 12.156 -13.903 1.421 1.00 95.19 165 ASN A C 1
ATOM 1308 O O . ASN A 1 165 ? 11.181 -13.590 2.095 1.00 95.19 165 ASN A O 1
ATOM 1312 N N . LYS A 1 166 ? 13.382 -14.042 1.943 1.00 97.38 166 LYS A N 1
ATOM 1313 C CA . LYS A 1 166 ? 13.676 -13.872 3.378 1.00 97.38 166 LYS A CA 1
ATOM 1314 C C . LYS A 1 166 ? 13.273 -12.489 3.893 1.00 97.38 166 LYS A C 1
ATOM 1316 O O . LYS A 1 166 ? 12.581 -12.399 4.904 1.00 97.38 166 LYS A O 1
ATOM 1321 N N . ILE A 1 167 ? 13.653 -11.426 3.180 1.00 96.44 167 ILE A N 1
ATOM 1322 C CA . ILE A 1 167 ? 13.287 -10.044 3.527 1.00 96.44 167 ILE A CA 1
ATOM 1323 C C . ILE A 1 167 ? 11.766 -9.876 3.512 1.00 96.44 167 ILE A C 1
ATOM 1325 O O . ILE A 1 167 ? 11.186 -9.360 4.468 1.00 96.44 167 ILE A O 1
ATOM 1329 N N . GLY A 1 168 ? 11.122 -10.319 2.430 1.00 95.50 168 GLY A N 1
ATOM 1330 C CA . GLY A 1 168 ? 9.680 -10.184 2.261 1.00 95.50 168 GLY A CA 1
ATOM 1331 C C . GLY A 1 168 ? 8.884 -10.950 3.320 1.00 95.50 168 GLY A C 1
ATOM 1332 O O . GLY A 1 168 ? 7.935 -10.406 3.877 1.00 95.50 168 GLY A O 1
ATOM 1333 N N . ASP A 1 169 ? 9.281 -12.186 3.624 1.00 95.88 169 ASP A N 1
ATOM 1334 C CA . ASP A 1 169 ? 8.650 -13.024 4.649 1.00 95.88 169 ASP A CA 1
ATOM 1335 C C . ASP A 1 169 ? 8.791 -12.416 6.040 1.00 95.88 169 ASP A C 1
ATOM 1337 O O . ASP A 1 169 ? 7.805 -12.304 6.766 1.00 95.88 169 ASP A O 1
ATOM 1341 N N . PHE A 1 170 ? 9.996 -11.967 6.391 1.00 97.12 170 PHE A N 1
ATOM 1342 C CA . PHE A 1 170 ? 10.257 -11.356 7.687 1.00 97.12 170 PHE A CA 1
ATOM 1343 C C . PHE A 1 170 ? 9.415 -10.093 7.912 1.00 97.12 170 PHE A C 1
ATOM 1345 O O . PHE A 1 170 ? 8.782 -9.946 8.957 1.00 97.12 170 PHE A O 1
ATOM 1352 N N . LEU A 1 171 ? 9.369 -9.193 6.925 1.00 95.62 171 LEU A N 1
ATOM 1353 C CA . LEU A 1 171 ? 8.610 -7.946 7.037 1.00 95.62 171 LEU A CA 1
ATOM 1354 C C . LEU A 1 171 ? 7.095 -8.187 7.050 1.00 95.62 171 LEU A C 1
ATOM 1356 O O . LEU A 1 171 ? 6.390 -7.560 7.838 1.00 95.62 171 LEU A O 1
ATOM 1360 N N . LEU A 1 172 ? 6.593 -9.134 6.251 1.00 93.56 172 LEU A N 1
ATOM 1361 C CA . LEU A 1 172 ? 5.177 -9.507 6.290 1.00 93.56 172 LEU A CA 1
ATOM 1362 C C . LEU A 1 172 ? 4.778 -10.159 7.619 1.00 93.56 172 LEU A C 1
ATOM 1364 O O . LEU A 1 172 ? 3.669 -9.919 8.099 1.00 93.56 172 LEU A O 1
ATOM 1368 N N . GLU A 1 173 ? 5.656 -10.957 8.229 1.00 94.62 173 GLU A N 1
ATOM 1369 C CA . GLU A 1 173 ? 5.395 -11.529 9.553 1.00 94.62 173 GLU A CA 1
ATOM 1370 C C . GLU A 1 173 ? 5.352 -10.438 10.630 1.00 94.62 173 GLU A C 1
ATOM 1372 O O . GLU A 1 173 ? 4.478 -10.458 11.496 1.00 94.62 173 GLU A O 1
ATOM 1377 N N . LEU A 1 174 ? 6.231 -9.434 10.551 1.00 94.94 174 LEU A N 1
ATOM 1378 C CA . LEU A 1 174 ? 6.168 -8.273 11.441 1.00 94.94 174 LEU A CA 1
ATOM 1379 C C . LEU A 1 174 ? 4.848 -7.507 11.286 1.00 94.94 174 LEU A C 1
ATOM 1381 O O . LEU A 1 174 ? 4.200 -7.209 12.291 1.00 94.94 174 LEU A O 1
ATOM 1385 N N . ASP A 1 175 ? 4.406 -7.244 10.054 1.00 90.69 175 ASP A N 1
ATOM 1386 C CA . ASP A 1 175 ? 3.116 -6.592 9.783 1.00 90.69 175 ASP A CA 1
ATOM 1387 C C . ASP A 1 175 ? 1.937 -7.404 10.347 1.00 90.69 175 ASP A C 1
ATOM 1389 O O . ASP A 1 175 ? 0.996 -6.856 10.945 1.00 90.69 175 ASP A O 1
ATOM 1393 N N . HIS A 1 176 ? 1.992 -8.730 10.195 1.00 91.69 176 HIS A N 1
ATOM 1394 C CA . HIS A 1 176 ? 1.010 -9.650 10.757 1.00 91.69 176 HIS A CA 1
ATOM 1395 C C . HIS A 1 176 ? 0.994 -9.587 12.291 1.00 91.69 176 HIS A C 1
ATOM 1397 O O . HIS A 1 176 ? -0.078 -9.434 12.891 1.00 91.69 176 HIS A O 1
ATOM 1403 N N . LEU A 1 177 ? 2.164 -9.619 12.929 1.00 94.62 177 LEU A N 1
ATOM 1404 C CA . LEU A 1 177 ? 2.307 -9.557 14.380 1.00 94.62 177 LEU A CA 1
ATOM 1405 C C . LEU A 1 177 ? 1.803 -8.223 14.945 1.00 94.62 177 LEU A C 1
ATOM 1407 O O . LEU A 1 177 ? 1.075 -8.215 15.941 1.00 94.62 177 LEU A O 1
ATOM 1411 N N . ILE A 1 178 ? 2.120 -7.101 14.295 1.00 91.94 178 ILE A N 1
ATOM 1412 C CA . ILE A 1 178 ? 1.601 -5.774 14.657 1.00 91.94 178 ILE A CA 1
ATOM 1413 C C . ILE A 1 178 ? 0.072 -5.773 14.573 1.00 91.94 178 ILE A C 1
ATOM 1415 O O . ILE A 1 178 ? -0.606 -5.357 15.517 1.00 91.94 178 ILE A O 1
ATOM 1419 N N . THR A 1 179 ? -0.484 -6.292 13.476 1.00 90.31 179 THR A N 1
ATOM 1420 C CA . THR A 1 179 ? -1.937 -6.381 13.276 1.00 90.31 179 THR A CA 1
ATOM 1421 C C . THR A 1 179 ? -2.606 -7.220 14.369 1.00 90.31 179 THR A C 1
ATOM 1423 O O . THR A 1 179 ? -3.676 -6.853 14.867 1.00 90.31 179 THR A O 1
ATOM 1426 N N . LEU A 1 180 ? -1.990 -8.337 14.763 1.00 94.81 180 LEU A N 1
ATOM 1427 C CA . LEU A 1 180 ? -2.486 -9.212 15.824 1.00 94.81 180 LEU A CA 1
ATOM 1428 C C . LEU A 1 180 ? -2.540 -8.480 17.173 1.00 94.81 180 LEU A C 1
ATOM 1430 O O . LEU A 1 180 ? -3.602 -8.428 17.798 1.00 94.81 180 LEU A O 1
ATOM 1434 N N . HIS A 1 181 ? -1.441 -7.836 17.572 1.00 95.31 181 HIS A N 1
ATOM 1435 C CA . HIS A 1 181 ? -1.361 -7.099 18.837 1.00 95.31 181 HIS A CA 1
ATOM 1436 C C . HIS A 1 181 ? -2.312 -5.895 18.875 1.00 95.31 181 HIS A C 1
ATOM 1438 O O . HIS A 1 181 ? -2.951 -5.637 19.895 1.00 95.31 181 HIS A O 1
ATOM 1444 N N . GLN A 1 182 ? -2.487 -5.177 17.761 1.00 91.44 182 GLN A N 1
ATOM 1445 C CA . GLN A 1 182 ? -3.459 -4.079 17.679 1.00 91.44 182 GLN A CA 1
ATOM 1446 C C . GLN A 1 182 ? -4.904 -4.562 17.883 1.00 91.44 182 GLN A C 1
ATOM 1448 O O . GLN A 1 182 ? -5.707 -3.880 18.530 1.00 91.44 182 GLN A O 1
ATOM 1453 N N . ARG A 1 183 ? -5.257 -5.747 17.361 1.00 92.88 183 ARG A N 1
ATOM 1454 C CA . ARG A 1 183 ? -6.582 -6.355 17.583 1.00 92.88 183 ARG A CA 1
ATOM 1455 C C . ARG A 1 183 ? -6.785 -6.743 19.042 1.00 92.88 183 ARG A C 1
ATOM 1457 O O . ARG A 1 183 ? -7.867 -6.501 19.581 1.00 92.88 183 ARG A O 1
ATOM 1464 N N . GLU A 1 184 ? -5.768 -7.317 19.673 1.00 95.62 184 GLU A N 1
ATOM 1465 C CA . GLU A 1 184 ? -5.811 -7.673 21.090 1.00 95.62 184 GLU A CA 1
ATOM 1466 C C . GLU A 1 184 ? -5.961 -6.433 21.978 1.00 95.62 184 GLU A C 1
ATOM 1468 O O . GLU A 1 184 ? -6.877 -6.379 22.802 1.00 95.62 184 GLU A O 1
ATOM 1473 N N . LEU A 1 185 ? -5.164 -5.388 21.736 1.00 94.88 185 LEU A N 1
ATOM 1474 C CA . LEU A 1 185 ? -5.279 -4.111 22.441 1.00 94.88 185 LEU A CA 1
ATOM 1475 C C . LEU A 1 185 ? -6.696 -3.537 22.331 1.00 94.88 185 LEU A C 1
ATOM 1477 O O . LEU A 1 185 ? -7.299 -3.164 23.339 1.00 94.88 185 LEU A O 1
ATOM 1481 N N . LYS A 1 186 ? -7.268 -3.520 21.121 1.00 92.94 186 LYS A N 1
ATOM 1482 C CA . LYS A 1 186 ? -8.639 -3.046 20.894 1.00 92.94 186 LYS A CA 1
ATOM 1483 C C . LYS A 1 186 ? -9.672 -3.884 21.653 1.00 92.94 186 LYS A C 1
ATOM 1485 O O . LYS A 1 186 ? -10.628 -3.336 22.204 1.00 92.94 186 LYS A O 1
ATOM 1490 N N . LYS A 1 187 ? -9.492 -5.207 21.708 1.00 95.19 187 LYS A N 1
ATOM 1491 C CA . LYS A 1 187 ? -10.357 -6.107 22.485 1.00 95.19 187 LYS A CA 1
ATOM 1492 C C . LYS A 1 187 ? -10.293 -5.773 23.976 1.00 95.19 187 LYS A C 1
ATOM 1494 O O . LYS A 1 187 ? -11.341 -5.632 24.603 1.00 95.19 187 LYS A O 1
ATOM 1499 N N . LEU A 1 188 ? -9.095 -5.593 24.527 1.00 95.62 188 LEU A N 1
ATOM 1500 C CA . LEU A 1 188 ? -8.898 -5.238 25.935 1.00 95.62 188 LEU A CA 1
ATOM 1501 C C . LEU A 1 188 ? -9.487 -3.863 26.271 1.00 95.62 188 LEU A C 1
ATOM 1503 O O . LEU A 1 188 ? -10.156 -3.718 27.292 1.00 95.62 188 LEU A O 1
ATOM 1507 N N . GLN A 1 189 ? -9.322 -2.870 25.394 1.00 91.19 189 GLN A N 1
ATOM 1508 C CA . GLN A 1 189 ? -9.942 -1.550 25.549 1.00 91.19 189 GLN A CA 1
ATOM 1509 C C . GLN A 1 189 ? -11.473 -1.633 25.591 1.00 91.19 189 GLN A C 1
ATOM 1511 O O . GLN A 1 189 ? -12.098 -0.996 26.440 1.00 91.19 189 GLN A O 1
ATOM 1516 N N . ASN A 1 190 ? -12.081 -2.450 24.725 1.00 92.44 190 ASN A N 1
ATOM 1517 C CA . ASN A 1 190 ? -13.528 -2.671 24.730 1.00 92.44 190 ASN A CA 1
ATOM 1518 C C . ASN A 1 190 ? -14.003 -3.363 26.016 1.00 92.44 190 ASN A C 1
ATOM 1520 O O . ASN A 1 190 ? -15.017 -2.957 26.582 1.00 92.44 190 ASN A O 1
ATOM 1524 N N . ILE A 1 191 ? -13.267 -4.371 26.499 1.00 94.12 191 ILE A N 1
ATOM 1525 C CA . ILE A 1 191 ? -13.570 -5.047 27.770 1.00 94.12 191 ILE A CA 1
ATOM 1526 C C . ILE A 1 191 ? -13.491 -4.048 28.926 1.00 94.12 191 ILE A C 1
ATOM 1528 O O . ILE A 1 191 ? -14.442 -3.940 29.695 1.00 94.12 191 ILE A O 1
ATOM 1532 N N . LYS A 1 192 ? -12.406 -3.267 29.008 1.00 94.19 192 LYS A N 1
ATOM 1533 C CA . LYS A 1 192 ? -12.235 -2.220 30.023 1.00 94.19 192 LYS A CA 1
ATOM 1534 C C . LYS A 1 192 ? -13.398 -1.228 30.000 1.00 94.19 192 LYS A C 1
ATOM 1536 O O . LYS A 1 192 ? -13.945 -0.920 31.053 1.00 94.19 192 LYS A O 1
ATOM 1541 N N . LYS A 1 193 ? -13.788 -0.747 28.814 1.00 91.75 193 LYS A N 1
ATOM 1542 C CA . LYS A 1 193 ? -14.919 0.177 28.655 1.00 91.75 193 LYS A CA 1
ATOM 1543 C C . LYS A 1 193 ? -16.219 -0.438 29.183 1.00 91.75 193 LYS A C 1
ATOM 1545 O O . LYS A 1 193 ? -16.886 0.188 29.996 1.00 91.75 193 LYS A O 1
ATOM 1550 N N . SER A 1 194 ? -16.527 -1.675 28.790 1.00 93.19 194 SER A N 1
ATOM 1551 C CA . SER A 1 194 ? -17.740 -2.371 29.238 1.00 93.19 194 SER A CA 1
ATOM 1552 C C . SER A 1 194 ? -17.747 -2.647 30.745 1.00 93.19 194 SER A C 1
ATOM 1554 O O . SER A 1 194 ? -18.792 -2.542 31.381 1.00 93.19 194 SER A O 1
ATOM 1556 N N . MET A 1 195 ? -16.596 -2.984 31.334 1.00 93.19 195 MET A N 1
ATOM 1557 C CA . MET A 1 195 ? -16.472 -3.170 32.782 1.00 93.19 195 MET A CA 1
ATOM 1558 C C . MET A 1 195 ? -16.714 -1.862 33.534 1.00 93.19 195 MET A C 1
ATOM 1560 O O . MET A 1 195 ? -17.484 -1.860 34.485 1.00 93.19 195 MET A O 1
ATOM 1564 N N . LEU A 1 196 ? -16.121 -0.751 33.083 1.00 91.88 196 LEU A N 1
ATOM 1565 C CA . LEU A 1 196 ? -16.336 0.562 33.696 1.00 91.88 196 LEU A CA 1
ATOM 1566 C C . LEU A 1 196 ? -17.798 1.008 33.596 1.00 91.88 196 LEU A C 1
ATOM 1568 O O . LEU A 1 196 ? -18.346 1.476 34.585 1.00 91.88 196 LEU A O 1
ATOM 1572 N N . GLU A 1 197 ? -18.450 0.809 32.449 1.00 90.62 197 GLU A N 1
ATOM 1573 C CA . GLU A 1 197 ? -19.886 1.092 32.293 1.00 90.62 197 GLU A CA 1
ATOM 1574 C C . GLU A 1 197 ? -20.738 0.296 33.291 1.00 90.62 197 GLU A C 1
ATOM 1576 O O . GLU A 1 197 ? -21.693 0.832 33.838 1.00 90.62 197 GLU A O 1
ATOM 1581 N N . LYS A 1 198 ? -20.370 -0.958 33.576 1.00 89.56 198 LYS A N 1
ATOM 1582 C CA . LYS A 1 198 ? -21.071 -1.818 34.543 1.00 89.56 198 LYS A CA 1
ATOM 1583 C C . LYS A 1 198 ? -20.720 -1.548 36.009 1.00 89.56 198 LYS A C 1
ATOM 1585 O O . LYS A 1 198 ? -21.416 -2.058 36.873 1.00 89.56 198 LYS A O 1
ATOM 1590 N N . MET A 1 199 ? -19.647 -0.811 36.306 1.00 83.56 199 MET A N 1
ATOM 1591 C CA . MET A 1 199 ? -19.245 -0.496 37.687 1.00 83.56 199 MET A CA 1
ATOM 1592 C C . MET A 1 199 ? -20.046 0.656 38.303 1.00 83.56 199 MET A C 1
ATOM 1594 O O . MET A 1 199 ? -20.072 0.783 39.523 1.00 83.56 199 MET A O 1
ATOM 1598 N N . PHE A 1 200 ? -20.657 1.505 37.475 1.00 81.12 200 PHE A N 1
ATOM 1599 C CA . PHE A 1 200 ? -21.403 2.693 37.907 1.00 81.12 200 PHE A CA 1
ATOM 1600 C C . PHE A 1 200 ? -22.920 2.566 37.666 1.00 81.12 200 PHE A C 1
ATOM 1602 O O . PHE A 1 200 ? -23.614 3.581 37.618 1.00 81.12 200 PHE A O 1
ATOM 1609 N N . VAL A 1 201 ? -23.412 1.332 37.499 1.00 54.72 201 VAL A N 1
ATOM 1610 C CA . VAL A 1 201 ? -24.834 0.957 37.384 1.00 54.72 201 VAL A CA 1
ATOM 1611 C C . VAL A 1 201 ? -25.202 0.043 38.542 1.00 54.72 201 VAL A C 1
ATOM 1613 O O . VAL A 1 201 ? -24.366 -0.827 38.873 1.00 54.72 201 VAL A O 1
#

Sequence (201 aa):
MAKYSVNNHSVDNIISWINSGEIAIPEMQRPFVWATSKVSDLMDSLYKGYPVGYLIIWKNPDVKLKNGTLSSGKFRFRPGDVVYGKINPQLGKYFYASVDGLTSADAYVFNGKNGISQKFLFSLLQTADFFKYSVSVSKRSGMPKINRDELNAYSFLAPNAEEQNKIGDFLLELDHLITLHQRELKKLQNIKKSMLEKMFV